Protein AF-A0A1F5Q2V5-F1 (afdb_monomer_lite)

InterPro domains:
  IPR015795 Pyruvate kinase, C-terminal [PF02887] (149-228)
  IPR015813 Pyruvate/Phosphoenolpyruvate kinase-like domain superfamily [SSF51621] (16-172)
  IPR036918 Pyruvate kinase, C-terminal domain superfamily [SSF52935] (142-228)
  IPR040442 Pyruvate kinase-like domain superfamily [G3DSA:3.20.20.60] (2-201)

Organism: NCBI:txid1817841

Secondary structure (DSSP, 8-state):
----EEE--TT--HHHHHHHHHTT-SEEEE---GGGHHHHHHHHHHHHHHHHHTT---EEEEE-TT---HHHHHHHHHTT-SEEEESSHHHHHHHHHH-TT--EEEESSS--TT---SEEE-TT---GGG-TT-S------PPPPTTHHHHHHHHHHHHHTT-SEEEES-HHHHHHHHHT--SSEEEE--SSHHHHHHHTTSTTEEE----S-HHHHHHHTTSS-TT-EEEE-SSTTS-EEEE-

Radius of gyration: 18.47 Å; chains: 1; bounding box: 45×33×54 Å

Structure (mmCIF, N/CA/C/O backbone):
data_AF-A0A1F5Q2V5-F1
#
_entry.id   AF-A0A1F5Q2V5-F1
#
loop_
_atom_site.group_PDB
_atom_site.id
_atom_site.type_symbol
_atom_site.label_atom_id
_atom_site.label_alt_id
_atom_site.label_comp_id
_atom_site.label_asym_id
_atom_site.label_entity_id
_atom_site.label_seq_id
_atom_site.pdbx_PDB_ins_code
_atom_site.Cartn_x
_atom_site.Cartn_y
_atom_site.Cartn_z
_atom_site.occupancy
_atom_site.B_iso_or_equiv
_atom_site.auth_seq_id
_atom_site.auth_comp_id
_atom_site.auth_asym_id
_atom_site.auth_atom_id
_atom_site.pdbx_PDB_model_num
ATOM 1 N N . MET A 1 1 ? -0.861 -12.953 7.982 1.00 80.25 1 MET A N 1
ATOM 2 C CA . MET A 1 1 ? -1.911 -12.532 7.007 1.00 80.25 1 MET A CA 1
ATOM 3 C C . MET A 1 1 ? -1.254 -12.206 5.674 1.00 80.25 1 MET A C 1
ATOM 5 O O . MET A 1 1 ? -0.632 -11.153 5.552 1.00 80.25 1 MET A O 1
ATOM 9 N N . GLN A 1 2 ? -1.382 -13.097 4.692 1.00 83.38 2 GLN A N 1
ATOM 10 C CA . GLN A 1 2 ? -0.703 -12.972 3.399 1.00 83.38 2 GLN A CA 1
ATOM 11 C C . GLN A 1 2 ? -1.398 -11.970 2.463 1.00 83.38 2 GLN A C 1
ATOM 13 O O . GLN A 1 2 ? -2.600 -11.724 2.572 1.00 83.38 2 GLN A O 1
ATOM 18 N N . LYS A 1 3 ? -0.617 -11.367 1.561 1.00 90.56 3 LYS A N 1
ATOM 19 C CA . LYS A 1 3 ? -1.074 -10.443 0.515 1.00 90.56 3 LYS A CA 1
ATOM 20 C C . LYS A 1 3 ? -0.666 -10.996 -0.842 1.00 90.56 3 LYS A C 1
ATOM 22 O O . LYS A 1 3 ? 0.461 -11.453 -1.000 1.00 90.56 3 LYS A O 1
ATOM 27 N N . TYR A 1 4 ? -1.563 -10.910 -1.817 1.00 92.56 4 TYR A N 1
ATOM 28 C CA . TYR A 1 4 ? -1.329 -11.443 -3.156 1.00 92.56 4 TYR A CA 1
ATOM 29 C C . TYR A 1 4 ? -1.098 -10.319 -4.159 1.00 92.56 4 TYR A C 1
ATOM 31 O O . TYR A 1 4 ? -1.842 -9.340 -4.194 1.00 92.56 4 TYR A O 1
ATOM 39 N N . ILE A 1 5 ? -0.078 -10.469 -4.995 1.00 94.94 5 ILE A N 1
ATOM 40 C CA . ILE A 1 5 ? 0.179 -9.587 -6.131 1.00 94.94 5 ILE A CA 1
ATOM 41 C C . ILE A 1 5 ? -0.065 -10.409 -7.392 1.00 94.94 5 ILE A C 1
ATOM 43 O O . ILE A 1 5 ? 0.493 -11.495 -7.530 1.00 94.94 5 ILE A O 1
ATOM 47 N N . ALA A 1 6 ? -0.896 -9.904 -8.299 1.00 95.31 6 ALA A N 1
ATOM 48 C CA . ALA A 1 6 ? -1.137 -10.543 -9.586 1.00 95.31 6 ALA A CA 1
ATOM 49 C C . ALA A 1 6 ? -0.403 -9.802 -10.700 1.00 95.31 6 ALA A C 1
ATOM 51 O O . ALA A 1 6 ? -0.370 -8.574 -10.720 1.00 95.31 6 ALA A O 1
ATOM 52 N N . VAL A 1 7 ? 0.155 -10.551 -11.646 1.00 95.94 7 VAL A N 1
ATOM 53 C CA . VAL A 1 7 ? 0.731 -9.989 -12.871 1.00 95.94 7 VAL A CA 1
ATOM 54 C C . VAL A 1 7 ? -0.404 -9.680 -13.839 1.00 95.94 7 VAL A C 1
ATOM 56 O O . VAL A 1 7 ? -1.185 -10.572 -14.165 1.00 95.94 7 VAL A O 1
ATOM 59 N N . ILE A 1 8 ? -0.492 -8.432 -14.297 1.00 95.50 8 ILE A N 1
ATOM 60 C CA . ILE A 1 8 ? -1.469 -8.012 -15.302 1.00 95.50 8 ILE A CA 1
ATOM 61 C C . ILE A 1 8 ? -0.790 -8.010 -16.667 1.00 95.50 8 ILE A C 1
ATOM 63 O O . ILE A 1 8 ? 0.143 -7.246 -16.917 1.00 95.50 8 ILE A O 1
ATOM 67 N N . ASN A 1 9 ? -1.249 -8.897 -17.548 1.00 90.56 9 ASN A N 1
ATOM 68 C CA . ASN A 1 9 ? -0.689 -9.053 -18.883 1.00 90.56 9 ASN A CA 1
ATOM 69 C C . ASN A 1 9 ? -1.442 -8.161 -19.892 1.00 90.56 9 ASN A C 1
ATOM 71 O O . ASN A 1 9 ? -2.667 -8.094 -19.823 1.00 90.56 9 ASN A O 1
ATOM 75 N N . PRO A 1 10 ? -0.747 -7.552 -20.870 1.00 88.88 10 PRO A N 1
ATOM 76 C CA . PRO A 1 10 ? -1.318 -7.003 -22.103 1.00 88.88 10 PRO A CA 1
ATOM 77 C C . PRO A 1 10 ? -2.531 -7.713 -22.713 1.00 88.88 10 PRO A C 1
ATOM 79 O O . PRO A 1 10 ? -3.413 -7.064 -23.263 1.00 88.88 10 PRO A O 1
ATOM 82 N N . ARG A 1 11 ? -2.549 -9.047 -22.654 1.00 90.06 11 ARG A N 1
ATOM 83 C CA . ARG A 1 11 ? -3.596 -9.879 -23.256 1.00 90.06 11 ARG A CA 1
ATOM 84 C C . ARG A 1 11 ? -4.864 -9.978 -22.411 1.00 90.06 11 ARG A C 1
ATOM 86 O O . ARG A 1 11 ? -5.833 -10.540 -22.903 1.00 90.06 11 ARG A O 1
ATOM 93 N N . MET A 1 12 ? -4.840 -9.482 -21.173 1.00 93.06 12 MET A N 1
ATOM 94 C CA . MET A 1 12 ? -5.983 -9.594 -20.280 1.00 93.06 12 MET A CA 1
ATOM 95 C C . MET A 1 12 ? -7.091 -8.623 -20.666 1.00 93.06 12 MET A C 1
ATOM 97 O O . MET A 1 12 ? -6.845 -7.426 -20.836 1.00 93.06 12 MET A O 1
ATOM 101 N N . ASP A 1 13 ? -8.315 -9.130 -20.743 1.00 92.69 13 ASP A N 1
ATOM 102 C CA . ASP A 1 13 ? -9.496 -8.292 -20.916 1.00 92.69 13 ASP A CA 1
ATOM 103 C C . ASP A 1 13 ? -10.019 -7.724 -19.578 1.00 92.69 13 ASP A C 1
ATOM 105 O O . ASP A 1 13 ? -9.505 -7.989 -18.485 1.00 92.69 13 ASP A O 1
ATOM 109 N N . GLN A 1 14 ? -11.052 -6.883 -19.660 1.00 91.69 14 GLN A N 1
ATOM 110 C CA . GLN A 1 14 ? -11.638 -6.241 -18.484 1.00 91.69 14 GLN A CA 1
ATOM 111 C C . GLN A 1 14 ? -12.272 -7.250 -17.510 1.00 91.69 14 GLN A C 1
ATOM 113 O O . GLN A 1 14 ? -12.227 -7.026 -16.296 1.00 91.69 14 GLN A O 1
ATOM 118 N N . ASP A 1 15 ? -12.842 -8.344 -18.015 1.00 94.44 15 ASP A N 1
ATOM 119 C CA . ASP A 1 15 ? -13.513 -9.354 -17.199 1.00 94.44 15 ASP A CA 1
ATOM 120 C C . ASP A 1 15 ? -12.490 -10.226 -16.469 1.00 94.44 15 ASP A C 1
ATOM 122 O O . ASP A 1 15 ? -12.663 -10.542 -15.291 1.00 94.44 15 ASP A O 1
ATOM 126 N N . GLU A 1 16 ? -11.376 -10.556 -17.116 1.00 95.62 16 GLU A N 1
ATOM 127 C CA . GLU A 1 16 ? -10.226 -11.217 -16.507 1.00 95.62 16 GLU A CA 1
ATOM 128 C C . GLU A 1 16 ? -9.628 -10.389 -15.374 1.00 95.62 16 GLU A C 1
ATOM 130 O O . GLU A 1 16 ? -9.422 -10.911 -14.274 1.00 95.62 16 GLU A O 1
ATOM 135 N N . ILE A 1 17 ? -9.406 -9.091 -15.601 1.00 94.06 17 ILE A N 1
ATOM 136 C CA . ILE A 1 17 ? -8.914 -8.181 -14.560 1.00 94.06 17 ILE A CA 1
ATOM 137 C C . ILE A 1 17 ? -9.918 -8.115 -13.407 1.00 94.06 17 ILE A C 1
ATOM 139 O O . ILE A 1 17 ? -9.529 -8.238 -12.245 1.00 94.06 17 ILE A O 1
ATOM 143 N N . ALA A 1 18 ? -11.214 -7.977 -13.701 1.00 93.25 18 ALA A N 1
ATOM 144 C CA . ALA A 1 18 ? -12.250 -7.964 -12.676 1.00 93.25 18 ALA A CA 1
ATOM 145 C C . ALA A 1 18 ? -12.248 -9.261 -11.850 1.00 93.25 18 ALA A C 1
ATOM 147 O O . ALA A 1 18 ? -12.256 -9.188 -10.619 1.00 93.25 18 ALA A O 1
ATOM 148 N N . ARG A 1 19 ? -12.147 -10.433 -12.496 1.00 94.38 19 ARG A N 1
ATOM 149 C CA . ARG A 1 19 ? -12.030 -11.737 -11.820 1.00 94.38 19 ARG A CA 1
ATOM 150 C C . ARG A 1 19 ? -10.817 -11.787 -10.897 1.00 94.38 19 ARG A C 1
ATOM 152 O O . ARG A 1 19 ? -10.943 -12.221 -9.753 1.00 94.38 19 ARG A O 1
ATOM 159 N N . VAL A 1 20 ? -9.654 -11.317 -11.344 1.00 93.44 20 VAL A N 1
ATOM 160 C CA . VAL A 1 20 ? -8.449 -11.266 -10.501 1.00 93.44 20 VAL A CA 1
ATOM 161 C C . VAL A 1 20 ? -8.659 -10.354 -9.291 1.00 93.44 20 VAL A C 1
ATOM 163 O O . VAL A 1 20 ? -8.340 -10.745 -8.170 1.00 93.44 20 VAL A O 1
ATOM 166 N N . ILE A 1 21 ? -9.266 -9.182 -9.480 1.00 92.62 21 ILE A N 1
ATOM 167 C CA . ILE A 1 21 ? -9.557 -8.250 -8.384 1.00 92.62 21 ILE A CA 1
ATOM 168 C C . ILE A 1 21 ? -10.515 -8.871 -7.352 1.00 92.62 21 ILE A C 1
ATOM 170 O O . ILE A 1 21 ? -10.300 -8.718 -6.147 1.00 92.62 21 ILE A O 1
ATOM 174 N N . THR A 1 22 ? -11.523 -9.633 -7.796 1.00 90.94 22 THR A N 1
ATOM 175 C CA . THR A 1 22 ? -12.447 -10.324 -6.877 1.00 90.94 22 THR A CA 1
ATOM 176 C C . THR A 1 22 ? -11.776 -11.412 -6.033 1.00 90.94 22 THR A C 1
ATOM 178 O O . THR A 1 22 ? -12.281 -11.733 -4.962 1.00 90.94 22 THR A O 1
ATOM 181 N N . LYS A 1 23 ? -10.608 -11.930 -6.448 1.00 92.25 23 LYS A N 1
ATOM 182 C CA . LYS A 1 23 ? -9.807 -12.924 -5.702 1.00 92.25 23 LYS A CA 1
ATOM 183 C C . LYS A 1 23 ? -8.931 -12.323 -4.597 1.00 92.25 23 LYS A C 1
ATOM 185 O O . LYS A 1 23 ? -7.940 -12.916 -4.190 1.00 92.25 23 LYS A O 1
ATOM 190 N N . ASP A 1 24 ? -9.285 -11.146 -4.108 1.00 90.38 24 ASP A N 1
ATOM 191 C CA . ASP A 1 24 ? -8.623 -10.509 -2.975 1.00 90.38 24 ASP A CA 1
ATOM 192 C C . ASP A 1 24 ? -7.153 -10.091 -3.208 1.00 90.38 24 ASP A C 1
ATOM 194 O O . ASP A 1 24 ? -6.363 -10.016 -2.267 1.00 90.38 24 ASP A O 1
ATOM 198 N N . ILE A 1 25 ? -6.769 -9.724 -4.438 1.00 95.62 25 ILE A N 1
ATOM 199 C CA . ILE A 1 25 ? -5.411 -9.206 -4.673 1.00 95.62 25 ILE A CA 1
ATOM 200 C C . ILE A 1 25 ? -5.172 -7.869 -3.955 1.00 95.62 25 ILE A C 1
ATOM 202 O O . ILE A 1 25 ? -6.073 -7.042 -3.774 1.00 95.62 25 ILE A O 1
ATOM 206 N N . ALA A 1 26 ? -3.932 -7.673 -3.528 1.00 96.94 26 ALA A N 1
ATOM 207 C CA . ALA A 1 26 ? -3.417 -6.451 -2.929 1.00 96.94 26 ALA A CA 1
ATOM 208 C C . ALA A 1 26 ? -2.765 -5.537 -3.970 1.00 96.94 26 ALA A C 1
ATOM 210 O O . ALA A 1 26 ? -2.864 -4.321 -3.865 1.00 96.94 26 ALA A O 1
ATOM 211 N N . GLY A 1 27 ? -2.122 -6.110 -4.988 1.00 97.69 27 GLY A N 1
ATOM 212 C CA . GLY A 1 27 ? -1.419 -5.344 -6.011 1.00 97.69 27 GLY A CA 1
ATOM 213 C C . GLY A 1 27 ? -1.535 -5.949 -7.404 1.00 97.69 27 GLY A C 1
ATOM 214 O O . GLY A 1 27 ? -1.700 -7.158 -7.561 1.00 97.69 27 GLY A O 1
ATOM 215 N N . ALA A 1 28 ? -1.419 -5.083 -8.402 1.00 97.94 28 ALA A N 1
ATOM 216 C CA . ALA A 1 28 ? -1.330 -5.397 -9.816 1.00 97.94 28 ALA A CA 1
ATOM 217 C C . ALA A 1 28 ? 0.084 -5.051 -10.307 1.00 97.94 28 ALA A C 1
ATOM 219 O O . ALA A 1 28 ? 0.485 -3.887 -10.265 1.00 97.94 28 ALA A O 1
ATOM 220 N N . LEU A 1 29 ? 0.839 -6.061 -10.736 1.00 97.31 29 LEU A N 1
ATOM 221 C CA . LEU A 1 29 ? 2.197 -5.929 -11.256 1.00 97.31 29 LEU A CA 1
ATOM 222 C C . LEU A 1 29 ? 2.175 -5.787 -12.779 1.00 97.31 29 LEU A C 1
ATOM 224 O O . LEU A 1 29 ? 1.602 -6.626 -13.472 1.00 97.31 29 LEU A O 1
ATOM 228 N N . PHE A 1 30 ? 2.849 -4.761 -13.286 1.00 96.00 30 PHE A N 1
ATOM 229 C CA . PHE A 1 30 ? 2.969 -4.448 -14.704 1.00 96.00 30 PHE A CA 1
ATOM 230 C C . PHE A 1 30 ? 4.427 -4.516 -15.151 1.00 96.00 30 PHE A C 1
ATOM 232 O O . PHE A 1 30 ? 5.316 -3.990 -14.481 1.00 96.00 30 PHE A O 1
ATOM 239 N N . SER A 1 31 ? 4.655 -5.085 -16.332 1.00 92.25 31 SER A N 1
ATOM 240 C CA . SER A 1 31 ? 5.904 -4.939 -17.083 1.00 92.25 31 SER A CA 1
ATOM 241 C C . SER A 1 31 ? 5.648 -3.993 -18.254 1.00 92.25 31 SER A C 1
ATOM 243 O O . SER A 1 31 ? 5.003 -4.360 -19.238 1.00 92.25 31 SER A O 1
ATOM 245 N N . ILE A 1 32 ? 6.095 -2.748 -18.112 1.00 89.50 32 ILE A N 1
ATOM 246 C CA . ILE A 1 32 ? 5.842 -1.671 -19.072 1.00 89.50 32 ILE A CA 1
ATOM 247 C C . ILE A 1 32 ? 7.063 -1.469 -19.957 1.00 89.50 32 ILE A C 1
ATOM 249 O O . ILE A 1 32 ? 8.142 -1.239 -19.439 1.00 89.50 32 ILE A O 1
ATOM 253 N N . SER A 1 33 ? 6.892 -1.489 -21.268 1.00 88.06 33 SER A N 1
ATOM 254 C CA . SER A 1 33 ? 7.947 -1.117 -22.204 1.00 88.06 33 SER A CA 1
ATOM 255 C C . SER A 1 33 ? 7.424 -0.085 -23.196 1.00 88.06 33 SER A C 1
ATOM 257 O O . SER A 1 33 ? 6.222 -0.012 -23.452 1.00 88.06 33 SER A O 1
ATOM 259 N N . HIS A 1 34 ? 8.317 0.670 -23.824 1.00 84.38 34 HIS A N 1
ATOM 260 C CA . HIS A 1 34 ? 8.000 1.619 -24.901 1.00 84.38 34 HIS A CA 1
ATOM 261 C C . HIS A 1 34 ? 7.013 1.093 -25.947 1.00 84.38 34 HIS A C 1
ATOM 263 O O . HIS A 1 34 ? 6.155 1.827 -26.432 1.00 84.38 34 HIS A O 1
ATOM 269 N N . GLN A 1 35 ? 7.101 -0.196 -26.275 1.00 85.44 35 GLN A N 1
ATOM 270 C CA . GLN A 1 35 ? 6.240 -0.841 -27.265 1.00 85.44 35 GLN A CA 1
ATOM 271 C C . GLN A 1 35 ? 4.775 -0.967 -26.804 1.00 85.44 35 GLN A C 1
ATOM 273 O O . GLN A 1 35 ? 3.905 -1.260 -27.621 1.00 85.44 35 GLN A O 1
ATOM 278 N N . ASN A 1 36 ? 4.481 -0.770 -25.512 1.00 90.94 36 ASN A N 1
ATOM 279 C CA . ASN A 1 36 ? 3.175 -1.046 -24.919 1.00 90.94 36 ASN A CA 1
ATOM 280 C C . ASN A 1 36 ? 2.561 0.098 -24.090 1.00 90.94 36 ASN A C 1
ATOM 282 O O . ASN A 1 36 ? 1.525 -0.128 -23.462 1.00 90.94 36 ASN A O 1
ATOM 286 N N . TYR A 1 37 ? 3.111 1.318 -24.121 1.00 94.00 37 TYR A N 1
ATOM 287 C CA . TYR A 1 37 ? 2.618 2.446 -23.312 1.00 94.00 37 TYR A CA 1
ATOM 288 C C . TYR A 1 37 ? 1.102 2.689 -23.392 1.00 94.00 37 TYR A C 1
ATOM 290 O O . TYR A 1 37 ? 0.463 2.728 -22.336 1.00 94.00 37 TYR A O 1
ATOM 298 N N . PRO A 1 38 ? 0.465 2.793 -24.580 1.00 94.19 38 PRO A N 1
ATOM 299 C CA . PRO A 1 38 ? -0.972 3.070 -24.640 1.00 94.19 38 PRO A CA 1
ATOM 300 C C . PRO A 1 38 ? -1.808 1.973 -23.968 1.00 94.19 38 PRO A C 1
ATOM 302 O O . PRO A 1 38 ? -2.792 2.243 -23.279 1.00 94.19 38 PRO A O 1
ATOM 305 N N . MET A 1 39 ? -1.385 0.721 -24.132 1.00 94.25 39 MET A N 1
ATOM 306 C CA . MET A 1 39 ? -2.049 -0.437 -23.545 1.00 94.25 39 MET A CA 1
ATOM 307 C C . MET A 1 39 ? -1.827 -0.509 -22.031 1.00 94.25 39 MET A C 1
ATOM 309 O O . MET A 1 39 ? -2.783 -0.729 -21.292 1.00 94.25 39 MET A O 1
ATOM 313 N N . ALA A 1 40 ? -0.603 -0.263 -21.555 1.00 94.38 40 ALA A N 1
ATOM 314 C CA . ALA A 1 40 ? -0.293 -0.214 -20.129 1.00 94.38 40 ALA A CA 1
ATOM 315 C C . ALA A 1 40 ? -1.114 0.871 -19.411 1.00 94.38 40 ALA A C 1
ATOM 317 O O . ALA A 1 40 ? -1.742 0.582 -18.393 1.00 94.38 40 ALA A O 1
ATOM 318 N N . ALA A 1 41 ? -1.200 2.082 -19.980 1.00 95.44 41 ALA A N 1
ATOM 319 C CA . ALA A 1 41 ? -2.041 3.157 -19.446 1.00 95.44 41 ALA A CA 1
ATOM 320 C C . ALA A 1 41 ? -3.516 2.741 -19.351 1.00 95.44 41 ALA A C 1
ATOM 322 O O . ALA A 1 41 ? -4.157 2.951 -18.318 1.00 95.44 41 ALA A O 1
ATOM 323 N N . LYS A 1 42 ? -4.051 2.107 -20.405 1.00 95.62 42 LYS A N 1
ATOM 324 C CA . LYS A 1 42 ? -5.434 1.611 -20.427 1.00 95.62 42 LYS A CA 1
ATOM 325 C C . LYS A 1 42 ? -5.683 0.584 -19.318 1.00 95.62 42 LYS A C 1
ATOM 327 O O . LYS A 1 42 ? -6.657 0.723 -18.579 1.00 95.62 42 LYS A O 1
ATOM 332 N N . LEU A 1 43 ? -4.802 -0.405 -19.165 1.00 96.12 43 LEU A N 1
ATOM 333 C CA . LEU A 1 43 ? -4.928 -1.447 -18.139 1.00 96.12 43 LEU A CA 1
ATOM 334 C C . LEU A 1 43 ? -4.825 -0.866 -16.721 1.00 96.12 43 LEU A C 1
ATOM 336 O O . LEU A 1 43 ? -5.620 -1.211 -15.849 1.00 96.12 43 LEU A O 1
ATOM 340 N N . MET A 1 44 ? -3.899 0.066 -16.485 1.00 96.75 44 MET A N 1
ATOM 341 C CA . MET A 1 44 ? -3.778 0.760 -15.199 1.00 96.75 44 MET A CA 1
ATOM 342 C C . MET A 1 44 ? -5.038 1.555 -14.852 1.00 96.75 44 MET A C 1
ATOM 344 O O . MET A 1 44 ? -5.522 1.491 -13.719 1.00 96.75 44 MET A O 1
ATOM 348 N N . ALA A 1 45 ? -5.601 2.275 -15.826 1.00 96.50 45 ALA A N 1
ATOM 349 C CA . ALA A 1 45 ? -6.854 3.000 -15.649 1.00 96.50 45 ALA A CA 1
ATOM 350 C C . ALA A 1 45 ? -8.018 2.046 -15.334 1.00 96.50 45 ALA A C 1
ATOM 352 O O . ALA A 1 45 ? -8.809 2.324 -14.430 1.00 96.50 45 ALA A O 1
ATOM 353 N N . GLN A 1 46 ? -8.088 0.894 -16.010 1.00 96.19 46 GLN A N 1
ATOM 354 C CA . GLN A 1 46 ? -9.083 -0.145 -15.731 1.00 96.19 46 GLN A CA 1
ATOM 355 C C . GLN A 1 46 ? -8.943 -0.713 -14.314 1.00 96.19 46 GLN A C 1
ATOM 357 O O . GLN A 1 46 ? -9.943 -0.801 -13.600 1.00 96.19 46 GLN A O 1
ATOM 362 N N . VAL A 1 47 ? -7.723 -1.033 -13.863 1.00 97.31 47 VAL A N 1
ATOM 363 C CA . VAL A 1 47 ? -7.484 -1.506 -12.489 1.00 97.31 47 VAL A CA 1
ATOM 364 C C . VAL A 1 47 ? -7.903 -0.446 -11.469 1.00 97.31 47 VAL A C 1
ATOM 366 O O . VAL A 1 47 ? -8.612 -0.784 -10.523 1.00 97.31 47 VAL A O 1
ATOM 369 N N . LYS A 1 48 ? -7.558 0.835 -11.670 1.00 96.94 48 LYS A N 1
ATOM 370 C CA . LYS A 1 48 ? -8.001 1.935 -10.788 1.00 96.94 48 LYS A CA 1
ATOM 371 C C . LYS A 1 48 ? -9.527 2.054 -10.749 1.00 96.94 48 LYS A C 1
ATOM 373 O O . LYS A 1 48 ? -10.109 2.161 -9.670 1.00 96.94 48 LYS A O 1
ATOM 378 N N . ALA A 1 49 ? -10.189 1.995 -11.903 1.00 96.38 49 ALA A N 1
ATOM 379 C CA . ALA A 1 49 ? -11.645 2.083 -11.988 1.00 96.38 49 ALA A CA 1
ATOM 380 C C . ALA A 1 49 ? -12.338 0.909 -11.276 1.00 96.38 49 ALA A C 1
ATOM 382 O O . ALA A 1 49 ? -13.268 1.118 -10.497 1.00 96.38 49 ALA A O 1
ATOM 383 N N . LEU A 1 50 ? -11.861 -0.321 -11.488 1.00 96.25 50 LEU A N 1
ATOM 384 C CA . LEU A 1 50 ? -12.390 -1.515 -10.825 1.00 96.25 50 LEU A CA 1
ATOM 385 C C . LEU A 1 50 ? -12.095 -1.514 -9.320 1.00 96.25 50 LEU A C 1
ATOM 387 O O . LEU A 1 50 ? -12.980 -1.835 -8.529 1.00 96.25 50 LEU A O 1
ATOM 391 N N . SER A 1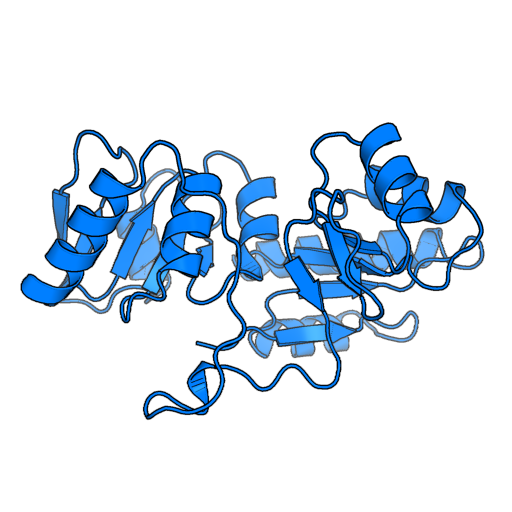 51 ? -10.897 -1.084 -8.919 1.00 96.12 51 SER A N 1
ATOM 392 C CA . SER A 1 51 ? -10.503 -0.875 -7.523 1.00 96.12 51 SER A CA 1
ATOM 393 C C . SER A 1 51 ? -11.482 0.072 -6.816 1.00 96.12 51 SER A C 1
ATOM 395 O O . SER A 1 51 ? -12.040 -0.289 -5.778 1.00 96.12 51 SER A O 1
ATOM 397 N N . LYS A 1 52 ? -11.797 1.225 -7.424 1.00 95.62 52 LYS A N 1
ATOM 398 C CA . LYS A 1 52 ? -12.815 2.170 -6.929 1.00 95.62 52 LYS A CA 1
ATOM 399 C C . LYS A 1 52 ? -14.215 1.574 -6.891 1.00 95.62 52 LYS A C 1
ATOM 401 O O . LYS A 1 52 ? -14.883 1.669 -5.865 1.00 95.62 52 LYS A O 1
ATOM 406 N N . LYS A 1 53 ? -14.651 0.930 -7.979 1.00 94.62 53 LYS A N 1
ATOM 407 C CA . LYS A 1 53 ? -15.980 0.304 -8.086 1.00 94.62 53 LYS A CA 1
ATOM 408 C C . LYS A 1 53 ? -16.209 -0.735 -6.987 1.00 94.62 53 LYS A C 1
ATOM 410 O O . LYS A 1 53 ? -17.304 -0.824 -6.447 1.00 94.62 53 LYS A O 1
ATOM 415 N N . GLN A 1 54 ? -15.172 -1.490 -6.631 1.00 92.06 54 GLN A N 1
ATOM 416 C CA . GLN A 1 54 ? -15.215 -2.476 -5.549 1.00 92.06 54 GLN A CA 1
ATOM 417 C C . GLN A 1 54 ? -14.862 -1.887 -4.171 1.00 92.06 54 GL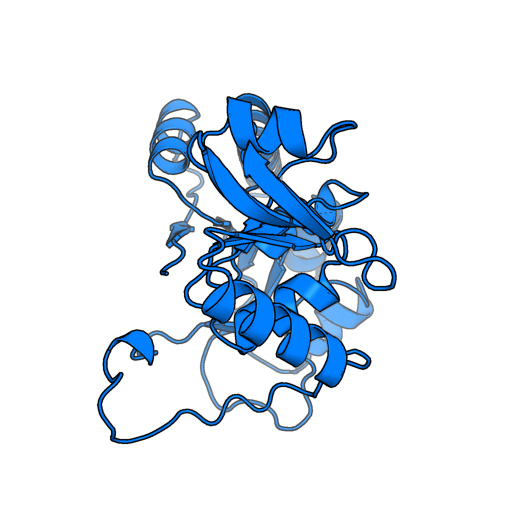N A C 1
ATOM 419 O O . GLN A 1 54 ? -14.753 -2.620 -3.187 1.00 92.06 54 GLN A O 1
ATOM 424 N N . ASN A 1 55 ? -14.665 -0.565 -4.085 1.00 92.56 55 ASN A N 1
ATOM 425 C CA . ASN A 1 55 ? -14.236 0.165 -2.892 1.00 92.56 55 ASN A CA 1
ATOM 426 C C . ASN A 1 55 ? -12.976 -0.443 -2.245 1.00 92.56 55 ASN A C 1
ATOM 428 O O . ASN A 1 55 ? -12.810 -0.425 -1.031 1.00 92.56 55 ASN A O 1
ATOM 432 N N . ARG A 1 56 ? -12.089 -1.048 -3.032 1.00 92.88 56 ARG A N 1
ATOM 433 C CA . ARG A 1 56 ? -10.955 -1.845 -2.565 1.00 92.88 56 ARG A CA 1
ATOM 434 C C . ARG A 1 56 ? -9.665 -1.280 -3.151 1.00 92.88 56 ARG A C 1
ATOM 436 O O . ARG A 1 56 ? -9.414 -1.526 -4.328 1.00 92.88 56 ARG A O 1
ATOM 443 N N . PRO A 1 57 ? -8.841 -0.572 -2.364 1.00 97.31 57 PRO A N 1
ATOM 444 C CA . PRO A 1 57 ? -7.559 -0.070 -2.845 1.00 97.31 57 PRO A CA 1
ATOM 445 C C . PRO A 1 57 ? -6.641 -1.212 -3.296 1.00 97.31 57 PRO A C 1
ATOM 447 O O . PRO A 1 57 ? -6.456 -2.186 -2.565 1.00 97.31 57 PRO A O 1
ATOM 450 N N . ILE A 1 58 ? -6.080 -1.083 -4.498 1.00 97.94 58 ILE A N 1
ATOM 451 C CA . ILE A 1 58 ? -5.130 -2.031 -5.100 1.00 97.94 58 ILE A CA 1
ATOM 452 C C . ILE A 1 58 ? -3.903 -1.250 -5.549 1.00 97.94 58 ILE A C 1
ATOM 454 O O . ILE A 1 58 ? -4.050 -0.301 -6.314 1.00 97.94 58 ILE A O 1
ATOM 458 N N . SER A 1 59 ? -2.715 -1.635 -5.090 1.00 98.44 59 SER A N 1
ATOM 459 C CA . SER A 1 59 ? -1.459 -1.041 -5.559 1.00 98.44 59 SER A CA 1
ATOM 460 C C . SER A 1 59 ? -1.244 -1.307 -7.047 1.00 98.44 59 SER A C 1
ATOM 462 O O . SER A 1 59 ? -1.332 -2.449 -7.493 1.00 98.44 59 SER A O 1
ATOM 464 N N . LEU A 1 60 ? -0.859 -0.286 -7.801 1.00 98.31 60 LEU A N 1
ATOM 465 C CA . LEU A 1 60 ? -0.203 -0.439 -9.091 1.00 98.31 60 LEU A CA 1
ATOM 466 C C . LEU A 1 60 ? 1.306 -0.527 -8.879 1.00 98.31 60 LEU A C 1
ATOM 468 O O . LEU A 1 60 ? 1.922 0.368 -8.301 1.00 98.31 60 LEU A O 1
ATOM 472 N N . ILE A 1 61 ? 1.906 -1.602 -9.365 1.00 98.12 61 ILE A N 1
ATOM 473 C CA . ILE A 1 61 ? 3.321 -1.896 -9.184 1.00 98.12 61 ILE A CA 1
ATOM 474 C C . ILE A 1 61 ? 3.936 -2.029 -10.569 1.00 98.12 61 ILE A C 1
ATOM 476 O O . ILE A 1 61 ? 3.469 -2.836 -11.368 1.00 98.12 61 ILE A O 1
ATOM 480 N N . GLN A 1 62 ? 4.985 -1.273 -10.867 1.00 97.00 62 GLN A N 1
ATOM 481 C CA . GLN A 1 62 ? 5.741 -1.461 -12.102 1.00 97.00 62 GLN A CA 1
ATOM 482 C C . GLN A 1 62 ? 7.044 -2.191 -11.805 1.00 97.00 62 GLN A C 1
ATOM 484 O O . GLN A 1 62 ? 7.826 -1.772 -10.952 1.00 97.00 62 GLN A O 1
ATOM 489 N N . ASP A 1 63 ? 7.286 -3.269 -12.543 1.00 95.88 63 ASP A N 1
ATOM 490 C CA . ASP A 1 63 ? 8.557 -3.971 -12.525 1.00 95.88 63 ASP A CA 1
ATOM 491 C C . ASP A 1 63 ? 9.527 -3.374 -13.532 1.00 95.88 63 ASP A C 1
ATOM 493 O O . ASP A 1 63 ? 9.349 -3.586 -14.722 1.00 95.88 63 ASP A O 1
ATOM 497 N N . VAL A 1 64 ? 10.550 -2.660 -13.052 1.00 94.75 64 VAL A N 1
ATOM 498 C CA . VAL A 1 64 ? 11.628 -2.094 -13.879 1.00 94.75 64 VAL A CA 1
ATOM 499 C C . VAL A 1 64 ? 12.920 -2.906 -13.800 1.00 94.75 64 VAL A C 1
ATOM 501 O O . VAL A 1 64 ? 13.932 -2.509 -14.367 1.00 94.75 64 VAL A O 1
ATOM 504 N N . SER A 1 65 ? 12.920 -4.058 -13.121 1.00 89.19 65 SER A N 1
ATOM 505 C CA . SER A 1 65 ? 14.139 -4.846 -12.891 1.00 89.19 65 SER A CA 1
ATOM 506 C C . SER A 1 65 ? 14.851 -5.278 -14.174 1.00 89.19 65 SER A C 1
ATOM 508 O O . SER A 1 65 ? 16.078 -5.313 -14.195 1.00 89.19 65 SER A O 1
ATOM 510 N N . GLY A 1 66 ? 14.095 -5.572 -15.235 1.00 87.44 66 GLY A N 1
ATOM 511 C CA . GLY A 1 66 ? 14.622 -5.945 -16.551 1.00 87.44 66 GLY A CA 1
ATOM 512 C C . GLY A 1 66 ? 14.739 -4.786 -17.542 1.00 87.44 66 GLY A C 1
ATOM 513 O O . GLY A 1 66 ? 15.037 -5.032 -18.705 1.00 87.44 66 GLY A O 1
ATOM 514 N N . MET A 1 67 ? 14.459 -3.549 -17.122 1.00 84.44 67 MET A N 1
ATOM 515 C CA . MET A 1 67 ? 14.417 -2.391 -18.017 1.00 84.44 67 MET A CA 1
ATOM 516 C C . MET A 1 67 ? 15.746 -1.652 -18.020 1.00 84.44 67 MET A C 1
ATOM 518 O O . MET A 1 67 ? 16.348 -1.404 -16.971 1.00 84.44 67 MET A O 1
ATOM 522 N N . THR A 1 68 ? 16.171 -1.284 -19.224 1.00 80.94 68 THR A N 1
ATOM 523 C CA . THR A 1 68 ? 17.360 -0.467 -19.470 1.00 80.94 68 THR A CA 1
ATOM 524 C C . THR A 1 68 ? 17.010 0.985 -19.775 1.00 80.94 68 THR A C 1
ATOM 526 O O . THR A 1 68 ? 17.864 1.848 -19.594 1.00 80.94 68 THR A O 1
ATOM 529 N N . ASP A 1 69 ? 15.783 1.264 -20.227 1.00 90.50 69 ASP A N 1
ATOM 530 C CA . ASP A 1 69 ? 15.372 2.599 -20.656 1.00 90.50 69 ASP A CA 1
ATOM 531 C C . ASP A 1 69 ? 14.731 3.401 -19.500 1.00 90.50 69 ASP A C 1
ATOM 533 O O . ASP A 1 69 ? 13.695 2.996 -18.960 1.00 90.50 69 ASP A O 1
ATOM 537 N N . PRO A 1 70 ? 15.308 4.554 -19.108 1.00 91.88 70 PRO A N 1
ATOM 538 C CA . PRO A 1 70 ? 14.739 5.440 -18.091 1.00 91.88 70 PRO A CA 1
ATOM 539 C C . PRO A 1 70 ? 13.309 5.910 -18.381 1.00 91.88 70 PRO A C 1
ATOM 541 O O . PRO A 1 70 ? 12.549 6.179 -17.445 1.00 91.88 70 PRO A O 1
ATOM 544 N N . LEU A 1 71 ? 12.934 6.017 -19.656 1.00 94.38 71 LEU A N 1
ATOM 545 C CA . LEU A 1 71 ? 11.616 6.495 -20.063 1.00 94.38 71 LEU A CA 1
ATOM 546 C C . LEU A 1 71 ? 10.499 5.525 -19.645 1.00 94.38 71 LEU A C 1
ATOM 548 O O . LEU A 1 71 ? 9.404 5.987 -19.323 1.00 94.38 71 LEU A O 1
ATOM 552 N N . ASP A 1 72 ? 10.776 4.216 -19.545 1.00 93.94 72 ASP A N 1
ATOM 553 C CA . ASP A 1 72 ? 9.789 3.232 -19.069 1.00 93.94 72 ASP A CA 1
ATOM 554 C C . ASP A 1 72 ? 9.387 3.544 -17.620 1.00 93.94 72 ASP A C 1
ATOM 556 O O . ASP A 1 72 ? 8.206 3.536 -17.253 1.00 93.94 72 ASP A O 1
ATOM 560 N N . MET A 1 73 ? 10.377 3.868 -16.783 1.00 95.00 73 MET A N 1
ATOM 561 C CA . MET A 1 73 ? 10.172 4.259 -15.388 1.00 95.00 73 MET A CA 1
ATOM 562 C C . MET A 1 73 ? 9.432 5.597 -15.287 1.00 95.00 73 MET A C 1
ATOM 564 O O . MET A 1 73 ? 8.504 5.740 -14.489 1.00 95.00 73 MET A O 1
ATOM 568 N N . GLU A 1 74 ? 9.818 6.577 -16.107 1.00 96.31 74 GLU A N 1
ATOM 569 C CA . GLU A 1 74 ? 9.159 7.882 -16.149 1.00 96.31 74 GLU A CA 1
ATOM 570 C C . GLU A 1 74 ? 7.683 7.758 -16.551 1.00 96.31 74 GLU A C 1
ATOM 572 O O . GLU A 1 74 ? 6.816 8.378 -15.927 1.00 96.31 74 GLU A O 1
ATOM 577 N N . PHE A 1 75 ? 7.378 6.923 -17.546 1.00 96.38 75 PHE A N 1
ATOM 578 C CA . PHE A 1 75 ? 6.012 6.669 -17.986 1.00 96.38 75 PHE A CA 1
ATOM 579 C C . PHE A 1 75 ? 5.145 6.101 -16.858 1.00 96.38 75 PHE A C 1
ATOM 581 O O . PHE A 1 75 ? 4.035 6.592 -16.629 1.00 96.38 75 PHE A O 1
ATOM 588 N N . GLY A 1 76 ? 5.627 5.090 -16.128 1.00 95.56 76 GLY A N 1
ATOM 589 C CA . GLY A 1 76 ? 4.850 4.509 -15.033 1.00 95.56 76 GLY A CA 1
ATOM 590 C C . GLY A 1 76 ? 4.625 5.502 -13.895 1.00 95.56 76 GLY A C 1
ATOM 591 O O . GLY A 1 76 ? 3.501 5.633 -13.407 1.00 95.56 76 GLY A O 1
ATOM 592 N N . LEU A 1 77 ? 5.647 6.288 -13.534 1.00 95.75 77 LEU A N 1
ATOM 593 C CA . LEU A 1 77 ? 5.512 7.372 -12.555 1.00 95.75 77 LEU A CA 1
ATOM 594 C C . LEU A 1 77 ? 4.455 8.402 -12.979 1.00 95.75 77 LEU A C 1
ATOM 596 O O . LEU A 1 77 ? 3.589 8.745 -12.173 1.00 95.75 77 LEU A O 1
ATOM 600 N N . LYS A 1 78 ? 4.461 8.841 -14.245 1.00 96.19 78 LYS A N 1
ATOM 601 C CA . LYS A 1 78 ? 3.437 9.750 -14.799 1.00 96.19 78 LYS A CA 1
ATOM 602 C C . LYS A 1 78 ? 2.044 9.117 -14.855 1.00 96.19 78 LYS A C 1
ATOM 604 O O . LYS A 1 78 ? 1.050 9.811 -14.661 1.00 96.19 78 LYS A O 1
ATOM 609 N N . SER A 1 79 ? 1.967 7.804 -15.057 1.00 95.88 79 SER A N 1
ATOM 610 C CA . SER A 1 79 ? 0.715 7.030 -15.037 1.00 95.88 79 SER A CA 1
ATOM 611 C C . SER A 1 79 ? 0.185 6.778 -13.612 1.00 95.88 79 SER A C 1
ATOM 613 O O . SER A 1 79 ? -0.925 6.264 -13.412 1.00 95.88 79 SER A O 1
ATOM 615 N N . GLY A 1 80 ? 0.956 7.181 -12.598 1.00 95.56 80 GLY A N 1
ATOM 616 C CA . GLY A 1 80 ? 0.604 7.090 -11.190 1.00 95.56 80 GLY A CA 1
ATOM 617 C C . GLY A 1 80 ? 0.685 5.664 -10.663 1.00 95.56 80 GLY A C 1
ATOM 618 O O . GLY A 1 80 ? -0.294 5.195 -10.079 1.00 95.56 80 GLY A O 1
ATOM 619 N N . VAL A 1 81 ? 1.807 4.983 -10.920 1.00 97.25 81 VAL A N 1
ATOM 620 C CA . VAL A 1 81 ? 2.190 3.763 -10.193 1.00 97.25 81 VAL A CA 1
ATOM 621 C C . VAL A 1 81 ? 2.444 4.086 -8.724 1.00 97.25 81 VAL A C 1
ATOM 623 O O . VAL A 1 81 ? 2.981 5.141 -8.384 1.00 97.25 81 VAL A O 1
ATOM 626 N N . ASP A 1 82 ? 2.066 3.162 -7.849 1.00 97.81 82 ASP A N 1
ATOM 627 C CA . ASP A 1 82 ? 2.214 3.315 -6.405 1.00 97.81 82 ASP A CA 1
ATOM 628 C C . ASP A 1 82 ? 3.575 2.811 -5.920 1.00 97.81 82 ASP A C 1
ATOM 630 O O . ASP A 1 82 ? 4.081 3.312 -4.918 1.00 97.81 82 ASP A O 1
ATOM 634 N N . TRP A 1 83 ? 4.160 1.843 -6.639 1.00 97.88 83 TRP A N 1
ATOM 635 C CA . TRP A 1 83 ? 5.417 1.173 -6.306 1.00 97.88 83 TRP A CA 1
ATOM 636 C C . TRP A 1 83 ? 6.272 0.900 -7.545 1.00 97.88 83 TRP A C 1
ATOM 638 O O . TRP A 1 83 ? 5.754 0.548 -8.608 1.00 97.88 83 TRP A O 1
ATOM 648 N N . LEU A 1 84 ? 7.594 0.966 -7.371 1.00 96.88 84 LEU A N 1
ATOM 649 C CA . LEU A 1 84 ? 8.572 0.520 -8.366 1.00 96.88 84 LEU A CA 1
ATOM 650 C C . LEU A 1 84 ? 9.358 -0.681 -7.850 1.00 96.88 84 LEU A C 1
ATOM 652 O O . LEU A 1 84 ? 9.893 -0.641 -6.743 1.00 96.88 84 LEU A O 1
ATOM 656 N N . VAL A 1 85 ? 9.469 -1.728 -8.663 1.00 95.88 85 VAL A N 1
ATOM 657 C CA . VAL A 1 85 ? 10.315 -2.890 -8.380 1.00 95.88 85 VAL A CA 1
ATOM 658 C C . VAL A 1 85 ? 11.636 -2.744 -9.129 1.00 95.88 85 VAL A C 1
ATOM 660 O O . VAL A 1 85 ? 11.646 -2.702 -10.354 1.00 95.88 85 VAL A O 1
ATOM 663 N N . VAL A 1 86 ? 12.747 -2.691 -8.399 1.00 93.88 86 VAL A N 1
ATOM 664 C CA . VAL A 1 86 ? 14.106 -2.483 -8.932 1.00 93.88 86 VAL A CA 1
ATOM 665 C C . VAL A 1 86 ? 15.006 -3.669 -8.592 1.00 93.88 86 VAL A C 1
ATOM 667 O O . VAL A 1 86 ? 14.776 -4.336 -7.587 1.00 93.88 86 VAL A O 1
ATOM 670 N N . ALA A 1 87 ? 16.049 -3.919 -9.380 1.00 91.19 87 ALA A N 1
ATOM 671 C CA . ALA A 1 87 ? 17.015 -5.000 -9.137 1.00 91.19 87 ALA A CA 1
ATOM 672 C C . ALA A 1 87 ? 18.438 -4.515 -8.824 1.00 91.19 87 ALA A C 1
ATOM 674 O O . ALA A 1 87 ? 19.275 -5.306 -8.390 1.00 91.19 87 ALA A O 1
ATOM 675 N N . ASN A 1 88 ? 18.742 -3.232 -9.042 1.00 90.19 88 ASN A N 1
ATOM 676 C CA . ASN A 1 88 ? 20.073 -2.685 -8.790 1.00 90.19 88 ASN A CA 1
ATOM 677 C C . ASN A 1 88 ? 20.028 -1.261 -8.186 1.00 90.19 88 ASN A C 1
ATOM 679 O O . ASN A 1 88 ? 18.988 -0.590 -8.221 1.00 90.19 88 ASN A O 1
ATOM 683 N N . PRO A 1 89 ? 21.140 -0.776 -7.592 1.00 89.56 89 PRO A N 1
ATOM 684 C CA . PRO A 1 89 ? 21.162 0.524 -6.921 1.00 89.56 89 PRO A CA 1
ATOM 685 C C . PRO A 1 89 ? 20.991 1.712 -7.873 1.00 89.56 89 PRO A C 1
ATOM 687 O O . PRO A 1 89 ? 20.518 2.764 -7.449 1.00 89.56 89 PRO A O 1
ATOM 690 N N . GLU A 1 90 ? 21.375 1.573 -9.142 1.00 91.06 90 GLU A N 1
ATOM 691 C CA . GLU A 1 90 ? 21.254 2.636 -10.145 1.00 91.06 90 GLU A CA 1
ATOM 692 C C . GLU A 1 90 ? 19.789 2.899 -10.490 1.00 91.06 90 GLU A C 1
ATOM 694 O O . GLU A 1 90 ? 19.350 4.048 -10.439 1.00 91.06 90 GLU A O 1
ATOM 699 N N . GLN A 1 91 ? 19.004 1.839 -10.705 1.00 92.31 91 GLN A N 1
ATOM 700 C CA . GLN A 1 91 ? 17.550 1.915 -10.863 1.00 92.31 91 GLN A CA 1
ATOM 701 C C . GLN A 1 91 ? 16.890 2.557 -9.635 1.00 92.31 91 GLN A C 1
ATOM 703 O O . GLN A 1 91 ? 16.032 3.425 -9.780 1.00 92.31 91 GLN A O 1
ATOM 708 N N . ALA A 1 92 ? 17.321 2.198 -8.419 1.00 91.88 92 ALA A N 1
ATOM 709 C CA . ALA A 1 92 ? 16.798 2.809 -7.195 1.00 91.88 92 ALA A CA 1
ATOM 710 C C . ALA A 1 92 ? 17.113 4.316 -7.109 1.00 91.88 92 ALA A C 1
ATOM 712 O O . ALA A 1 92 ? 16.233 5.122 -6.798 1.00 91.88 92 ALA A O 1
ATOM 713 N N . LYS A 1 93 ? 18.355 4.717 -7.417 1.00 92.00 93 LYS A N 1
ATOM 714 C CA . LYS A 1 93 ? 18.767 6.132 -7.467 1.00 92.00 93 LYS A CA 1
ATOM 715 C C . LYS A 1 93 ? 17.981 6.905 -8.524 1.00 92.00 93 LYS A C 1
ATOM 717 O O . LYS A 1 93 ? 17.529 8.014 -8.249 1.00 92.00 93 LYS A O 1
ATOM 722 N N . MET A 1 94 ? 17.791 6.319 -9.703 1.00 93.69 94 MET A N 1
ATOM 723 C CA . MET A 1 94 ? 17.016 6.905 -10.795 1.00 93.69 94 MET A CA 1
ATOM 724 C C . MET A 1 94 ? 15.550 7.105 -10.400 1.00 93.69 94 MET A C 1
ATOM 726 O O . MET A 1 94 ? 15.037 8.215 -10.532 1.00 93.69 94 MET A O 1
ATOM 730 N N . ALA A 1 95 ? 14.916 6.089 -9.809 1.00 93.81 95 ALA A N 1
ATOM 731 C CA . ALA A 1 95 ? 13.555 6.177 -9.286 1.00 93.81 95 ALA A CA 1
ATOM 732 C C . 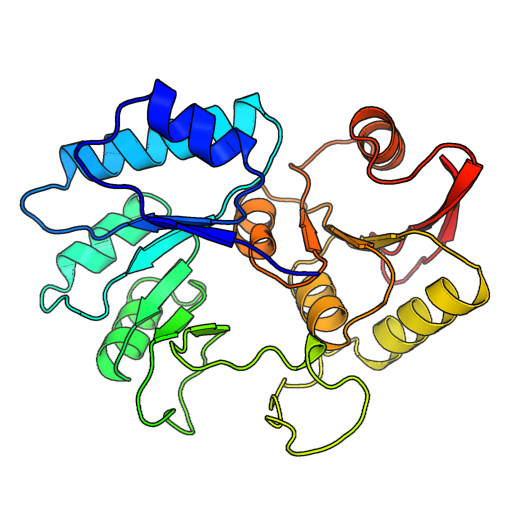ALA A 1 95 ? 13.405 7.327 -8.284 1.00 93.81 95 ALA A C 1
ATOM 734 O O . ALA A 1 95 ? 12.495 8.144 -8.410 1.00 93.81 95 ALA A O 1
ATOM 735 N N . LYS A 1 96 ? 14.342 7.452 -7.333 1.00 93.19 96 LYS A N 1
ATOM 736 C CA . LYS A 1 96 ? 14.344 8.548 -6.351 1.00 93.19 96 LYS A CA 1
ATOM 737 C C . LYS A 1 96 ? 14.656 9.917 -6.962 1.00 93.19 96 LYS A C 1
ATOM 739 O O . LYS A 1 96 ? 14.179 10.919 -6.435 1.00 93.19 96 LYS A O 1
ATOM 744 N N . LYS A 1 97 ? 15.427 9.981 -8.053 1.00 95.00 97 LYS A N 1
ATOM 745 C CA . LYS A 1 97 ? 15.673 11.222 -8.806 1.00 95.00 97 LYS A CA 1
ATOM 746 C C . LYS A 1 97 ? 14.402 11.703 -9.511 1.00 95.00 97 LYS A C 1
ATOM 748 O O . LYS A 1 97 ? 14.123 12.895 -9.477 1.00 95.00 97 LYS A O 1
ATOM 753 N N . LEU A 1 98 ? 13.643 10.788 -10.118 1.00 95.31 98 LEU A N 1
ATOM 754 C CA . LEU A 1 98 ? 12.384 11.100 -10.803 1.00 95.31 98 LEU A CA 1
ATOM 755 C C . LEU A 1 98 ? 11.252 11.409 -9.815 1.00 95.31 98 LEU A C 1
ATOM 757 O O . LEU A 1 98 ? 10.469 12.330 -10.029 1.00 95.31 98 LEU A O 1
ATOM 761 N N . ASN A 1 99 ? 11.171 10.659 -8.716 1.00 95.62 99 ASN A N 1
ATOM 762 C CA . ASN A 1 99 ? 10.211 10.893 -7.648 1.00 95.62 99 ASN A CA 1
ATOM 763 C C . ASN A 1 99 ? 10.814 10.497 -6.295 1.00 95.62 99 ASN A C 1
ATOM 765 O O . ASN A 1 99 ? 10.868 9.324 -5.932 1.00 95.62 99 ASN A O 1
ATOM 769 N N . LYS A 1 100 ? 11.208 11.490 -5.493 1.00 94.62 100 LYS A N 1
ATOM 770 C CA . LYS A 1 100 ? 11.828 11.273 -4.173 1.00 94.62 100 LYS A CA 1
ATOM 771 C C . LYS A 1 100 ? 10.974 10.409 -3.232 1.00 94.62 100 LYS A C 1
ATOM 773 O O . LYS A 1 100 ? 11.515 9.684 -2.394 1.00 94.62 100 LYS A O 1
ATOM 778 N N . ASN A 1 101 ? 9.653 10.466 -3.389 1.00 92.88 101 ASN A N 1
ATOM 779 C CA . ASN A 1 101 ? 8.689 9.837 -2.493 1.00 92.88 101 ASN A CA 1
ATOM 780 C C . ASN A 1 101 ? 8.160 8.492 -3.008 1.00 92.88 101 ASN A C 1
ATOM 782 O O . ASN A 1 101 ? 7.386 7.858 -2.293 1.00 92.88 101 ASN A O 1
ATOM 786 N N . ILE A 1 102 ? 8.555 8.032 -4.206 1.00 95.25 102 ILE A N 1
ATOM 787 C CA . ILE A 1 102 ? 8.096 6.728 -4.701 1.00 95.25 102 ILE A CA 1
ATOM 788 C C . ILE A 1 102 ? 8.671 5.611 -3.822 1.00 95.25 102 ILE A C 1
ATOM 790 O O . ILE A 1 102 ? 9.891 5.580 -3.603 1.00 95.25 102 ILE A O 1
ATOM 794 N N . PRO A 1 103 ? 7.844 4.709 -3.278 1.00 94.88 103 PRO A N 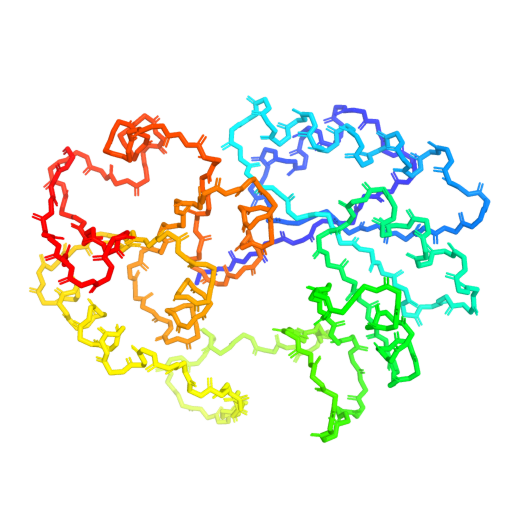1
ATOM 795 C CA . PRO A 1 103 ? 8.345 3.590 -2.517 1.00 94.88 103 PRO A CA 1
ATOM 796 C C . PRO A 1 103 ? 8.911 2.523 -3.457 1.00 94.88 103 PRO A C 1
ATOM 798 O O . PRO A 1 103 ? 8.419 2.295 -4.567 1.00 94.88 103 PRO A O 1
ATOM 801 N N . ILE A 1 104 ? 9.989 1.889 -3.005 1.00 94.44 104 ILE A N 1
ATOM 802 C CA . ILE A 1 104 ? 10.777 0.966 -3.825 1.00 94.44 104 ILE A CA 1
ATOM 803 C C . ILE A 1 104 ? 10.706 -0.446 -3.250 1.00 94.44 104 ILE A C 1
ATOM 805 O O . ILE A 1 104 ? 10.948 -0.662 -2.061 1.00 94.44 104 ILE A O 1
ATOM 809 N N . ILE A 1 105 ? 10.427 -1.412 -4.119 1.00 93.31 105 ILE A N 1
ATOM 810 C CA . ILE A 1 105 ? 10.520 -2.844 -3.853 1.00 93.31 105 ILE A CA 1
ATOM 811 C C . ILE A 1 105 ? 11.834 -3.352 -4.453 1.00 93.31 105 ILE A C 1
ATOM 813 O O . ILE A 1 105 ? 12.066 -3.243 -5.653 1.00 93.31 105 ILE A O 1
ATOM 817 N N . TRP A 1 106 ? 12.706 -3.928 -3.633 1.00 89.88 106 TRP A N 1
ATOM 818 C CA . TRP A 1 106 ? 13.950 -4.532 -4.101 1.00 89.88 106 TRP A CA 1
ATOM 819 C C . TRP A 1 106 ? 13.727 -5.980 -4.547 1.00 89.88 106 TRP A C 1
ATOM 821 O O . TRP A 1 106 ? 13.365 -6.820 -3.725 1.00 89.88 106 TRP A O 1
ATOM 831 N N . LYS A 1 107 ? 13.965 -6.300 -5.819 1.00 89.12 107 LYS A N 1
ATOM 832 C CA . LYS A 1 107 ? 13.829 -7.645 -6.392 1.00 89.12 107 LYS A CA 1
ATOM 833 C C . LYS A 1 107 ? 15.177 -8.350 -6.468 1.00 89.12 107 LYS A C 1
ATOM 835 O O . LYS A 1 107 ? 15.918 -8.163 -7.424 1.00 89.12 107 LYS A O 1
ATOM 840 N N . ALA A 1 108 ? 15.404 -9.220 -5.483 1.00 74.12 108 ALA A N 1
ATOM 841 C CA . ALA A 1 108 ? 16.492 -10.199 -5.393 1.00 74.12 108 ALA A CA 1
ATOM 842 C C . ALA A 1 108 ? 17.938 -9.672 -5.591 1.00 74.12 108 ALA A C 1
ATOM 844 O O . ALA A 1 108 ? 18.192 -8.510 -5.884 1.00 74.12 108 ALA A O 1
ATOM 845 N N . GLY A 1 109 ? 18.922 -10.536 -5.323 1.00 70.94 109 GLY A N 1
ATOM 846 C CA . GLY A 1 109 ? 20.351 -10.199 -5.341 1.00 70.94 109 GLY A CA 1
ATOM 847 C C . GLY A 1 109 ? 20.897 -9.706 -3.996 1.00 70.94 109 GLY A C 1
ATOM 848 O O . GLY A 1 109 ? 20.236 -9.771 -2.958 1.00 70.94 109 GLY A O 1
ATOM 849 N N . LYS A 1 110 ? 22.146 -9.233 -3.999 1.00 74.38 110 LYS A N 1
ATOM 850 C CA . LYS A 1 110 ? 22.808 -8.701 -2.802 1.00 74.38 110 LYS A CA 1
ATOM 851 C C . LYS A 1 110 ? 22.179 -7.359 -2.432 1.00 74.38 110 LYS A C 1
ATOM 853 O O . LYS A 1 110 ? 22.328 -6.389 -3.169 1.00 74.38 110 LYS A O 1
ATOM 858 N N . PHE A 1 111 ? 21.507 -7.309 -1.284 1.00 73.00 111 PHE A N 1
ATOM 859 C CA . PHE A 1 111 ? 20.901 -6.082 -0.779 1.00 73.00 111 PHE A CA 1
ATOM 860 C C . PHE A 1 111 ? 21.983 -5.008 -0.554 1.00 73.00 111 PHE A C 1
ATOM 862 O O . PHE A 1 111 ? 22.912 -5.236 0.233 1.00 73.00 111 PHE A O 1
ATOM 869 N N . PRO A 1 112 ? 21.916 -3.854 -1.233 1.00 71.25 112 PRO A N 1
ATOM 870 C CA . PRO A 1 112 ? 22.853 -2.764 -1.000 1.00 71.25 112 PRO A CA 1
ATOM 871 C C . PRO A 1 112 ? 22.647 -2.205 0.410 1.00 71.25 112 PRO A C 1
ATOM 873 O O . PRO A 1 112 ? 21.529 -1.883 0.804 1.00 71.25 112 PRO A O 1
ATOM 876 N N . LYS A 1 113 ? 23.736 -2.068 1.174 1.00 70.50 113 LYS A N 1
ATOM 877 C CA . LYS A 1 113 ? 23.686 -1.608 2.574 1.00 70.50 113 LYS A CA 1
ATOM 878 C C . LYS A 1 113 ? 23.059 -0.216 2.731 1.00 70.50 113 LYS A C 1
ATOM 880 O O . LYS A 1 113 ? 22.472 0.052 3.774 1.00 70.50 113 LYS A O 1
ATOM 885 N N . ASP A 1 114 ? 23.127 0.601 1.680 1.00 72.81 114 ASP A N 1
ATOM 886 C CA . ASP A 1 114 ? 22.757 2.018 1.712 1.00 72.81 114 ASP A CA 1
ATOM 887 C C . ASP A 1 114 ? 21.536 2.358 0.840 1.00 72.81 114 ASP A C 1
ATOM 889 O O . ASP A 1 114 ? 21.210 3.535 0.672 1.00 72.81 114 ASP A O 1
ATOM 893 N N . ALA A 1 115 ? 20.843 1.369 0.254 1.00 66.44 115 ALA A N 1
ATOM 894 C CA . ALA A 1 115 ? 19.622 1.685 -0.488 1.00 66.44 115 ALA A CA 1
ATOM 895 C C . ALA A 1 115 ? 18.437 1.820 0.467 1.00 66.44 115 ALA A C 1
ATOM 897 O O . ALA A 1 115 ? 18.009 0.857 1.104 1.00 66.44 115 ALA A O 1
ATOM 898 N N . GLY A 1 116 ? 17.865 3.023 0.520 1.00 70.94 116 GLY A N 1
ATOM 899 C CA . GLY A 1 116 ? 16.562 3.253 1.130 1.00 70.94 116 GLY A CA 1
ATOM 900 C C . GLY A 1 116 ? 15.467 2.599 0.291 1.00 70.94 116 GLY A C 1
ATOM 901 O O . GLY A 1 116 ? 14.915 3.242 -0.602 1.00 70.94 116 GLY A O 1
ATOM 902 N N . VAL A 1 117 ? 15.180 1.326 0.560 1.00 76.88 117 VAL A N 1
ATOM 903 C CA . VAL A 1 117 ? 14.041 0.610 -0.027 1.00 76.88 117 VAL A CA 1
ATOM 904 C C . VAL A 1 117 ? 12.955 0.378 1.013 1.00 76.88 117 VAL A C 1
ATOM 906 O O . VAL A 1 117 ? 13.202 0.344 2.219 1.00 76.88 117 VAL A O 1
ATOM 909 N N . ASP A 1 118 ? 11.735 0.201 0.529 1.00 82.44 118 ASP A N 1
ATOM 910 C CA . ASP A 1 118 ? 10.540 0.103 1.356 1.00 82.44 118 ASP A CA 1
ATOM 911 C C . ASP A 1 118 ? 10.068 -1.336 1.543 1.00 82.44 118 ASP A C 1
ATOM 913 O O . ASP A 1 118 ? 9.374 -1.633 2.517 1.00 82.44 118 ASP A O 1
ATOM 917 N N . SER A 1 119 ? 10.416 -2.229 0.615 1.00 78.00 119 SER A N 1
ATOM 918 C CA . SER A 1 119 ? 10.034 -3.643 0.630 1.00 78.00 119 SER A CA 1
ATOM 919 C C . SER A 1 119 ? 11.026 -4.494 -0.164 1.00 78.00 119 SER A C 1
ATOM 921 O O . SER A 1 119 ? 11.826 -3.974 -0.939 1.00 78.00 119 SER A O 1
ATOM 923 N N . ILE A 1 120 ? 10.984 -5.812 0.036 1.00 76.62 120 ILE A N 1
ATOM 924 C CA . ILE A 1 120 ? 11.843 -6.782 -0.653 1.00 76.62 120 ILE A CA 1
ATOM 925 C C . ILE A 1 120 ? 10.947 -7.840 -1.296 1.00 76.62 120 ILE A C 1
ATOM 927 O O . ILE A 1 120 ? 10.069 -8.393 -0.638 1.00 76.62 120 ILE A O 1
ATOM 931 N N . LEU A 1 121 ? 11.194 -8.127 -2.570 1.00 73.50 121 LEU A N 1
ATOM 932 C CA . LEU A 1 121 ? 10.602 -9.222 -3.324 1.00 73.50 121 LEU A CA 1
ATOM 933 C C . LEU A 1 121 ? 11.677 -10.294 -3.537 1.00 73.50 121 LEU A C 1
ATOM 935 O O . LEU A 1 121 ? 12.711 -10.036 -4.159 1.00 73.50 121 LEU A O 1
ATOM 939 N N . HIS A 1 122 ? 11.453 -11.498 -3.016 1.00 65.81 122 HIS A N 1
ATOM 940 C CA . HIS A 1 122 ? 12.411 -12.596 -3.121 1.00 65.81 122 HIS A CA 1
ATOM 941 C C . HIS A 1 122 ? 11.690 -13.912 -3.421 1.00 65.81 122 HIS A C 1
ATOM 943 O O . HIS A 1 122 ? 10.713 -14.247 -2.760 1.00 65.81 122 HIS A O 1
ATOM 949 N N . ALA A 1 123 ? 12.181 -14.664 -4.412 1.00 56.50 123 ALA A N 1
ATOM 950 C CA . ALA A 1 123 ? 11.548 -15.905 -4.872 1.00 56.50 123 ALA A CA 1
ATOM 951 C C . ALA A 1 123 ? 11.584 -17.037 -3.828 1.00 56.50 123 ALA A C 1
ATOM 953 O O . ALA A 1 123 ? 10.740 -17.922 -3.857 1.00 56.50 123 ALA A O 1
ATOM 954 N N . LYS A 1 124 ? 12.553 -16.995 -2.904 1.00 54.81 124 LYS A N 1
ATOM 955 C CA . LYS A 1 124 ? 12.685 -17.925 -1.769 1.00 54.81 124 LYS A CA 1
ATOM 956 C C . LYS A 1 124 ? 12.433 -17.230 -0.428 1.00 54.81 124 LYS A C 1
ATOM 958 O O . LYS A 1 124 ? 13.139 -17.506 0.534 1.00 54.81 124 LYS A O 1
ATOM 963 N N . LEU A 1 125 ? 11.582 -16.199 -0.386 1.00 52.34 125 LEU A N 1
ATOM 964 C CA . LEU A 1 125 ? 11.196 -15.636 0.909 1.00 52.34 125 LEU A CA 1
ATOM 965 C C . LEU A 1 125 ? 10.307 -16.681 1.596 1.00 52.34 125 LEU A C 1
ATOM 967 O O . LEU A 1 125 ? 9.115 -16.756 1.314 1.00 52.34 125 LEU A O 1
ATOM 971 N N . GLU A 1 126 ? 10.902 -17.529 2.427 1.00 45.91 126 GLU A N 1
ATOM 972 C CA . GLU A 1 126 ? 10.139 -18.315 3.389 1.00 45.91 126 GLU A CA 1
ATOM 973 C C . GLU A 1 126 ? 9.470 -17.313 4.333 1.00 45.91 126 GLU A C 1
ATOM 975 O O . GLU A 1 126 ? 10.123 -16.461 4.942 1.00 45.91 126 GLU A O 1
ATOM 980 N N . ASP A 1 127 ? 8.140 -17.321 4.322 1.00 45.91 127 ASP A N 1
ATOM 981 C CA . ASP A 1 127 ? 7.314 -16.455 5.151 1.00 45.91 127 ASP A CA 1
ATOM 982 C C . ASP A 1 127 ? 7.633 -16.765 6.622 1.00 45.91 127 ASP A C 1
ATOM 984 O O . ASP A 1 127 ? 7.470 -17.910 7.028 1.00 45.91 127 ASP A O 1
ATOM 988 N N . PRO A 1 128 ? 8.082 -15.811 7.451 1.00 43.25 128 PRO A N 1
ATOM 989 C CA . PRO A 1 128 ? 8.287 -16.051 8.877 1.00 43.25 128 PRO A CA 1
ATOM 990 C C . PRO A 1 128 ? 6.983 -16.353 9.643 1.00 43.25 128 PRO A C 1
ATOM 992 O O . PRO A 1 128 ? 7.061 -16.755 10.800 1.00 43.25 128 PRO A O 1
ATOM 995 N N . ASP A 1 129 ? 5.797 -16.236 9.023 1.00 44.31 129 ASP A N 1
ATOM 996 C CA . ASP A 1 129 ? 4.576 -16.862 9.556 1.00 44.31 129 ASP A CA 1
ATOM 997 C C . ASP A 1 129 ? 4.650 -18.424 9.490 1.00 44.31 129 ASP A C 1
ATOM 999 O O . ASP A 1 129 ? 3.829 -19.090 10.120 1.00 44.31 129 ASP A O 1
ATOM 1003 N N . ALA A 1 130 ? 5.630 -19.027 8.788 1.00 41.47 130 ALA A N 1
ATOM 1004 C CA . ALA A 1 130 ? 5.869 -20.479 8.705 1.00 41.47 130 ALA A CA 1
ATOM 1005 C C . ALA A 1 130 ? 6.641 -21.064 9.904 1.00 41.47 130 ALA A C 1
ATOM 1007 O O . ALA A 1 130 ? 6.558 -22.264 10.148 1.00 41.47 130 ALA A O 1
ATOM 1008 N N . GLU A 1 131 ? 7.309 -20.234 10.709 1.00 37.94 131 GLU A N 1
ATOM 1009 C CA . GLU A 1 131 ? 7.869 -20.654 11.994 1.00 37.94 131 GLU A CA 1
ATOM 1010 C C . GLU A 1 131 ? 7.574 -19.616 13.080 1.00 37.94 131 GLU A C 1
ATOM 1012 O O . GLU A 1 131 ? 8.429 -18.863 13.546 1.00 37.94 131 GLU A O 1
ATOM 1017 N N . VAL A 1 132 ? 6.352 -19.684 13.606 1.00 38.69 132 VAL A N 1
ATOM 1018 C CA . VAL A 1 132 ? 6.050 -19.208 14.969 1.00 38.69 132 VAL A CA 1
ATOM 1019 C C . VAL A 1 132 ? 6.720 -20.112 16.037 1.00 38.69 132 VAL A C 1
ATOM 1021 O O . VAL A 1 132 ? 6.478 -19.961 17.229 1.00 38.69 132 VAL A O 1
ATOM 1024 N N . ALA A 1 133 ? 7.621 -21.025 15.652 1.00 36.28 133 ALA A N 1
ATOM 1025 C CA . ALA A 1 133 ? 8.329 -21.929 16.557 1.00 36.28 133 ALA A CA 1
ATOM 1026 C C . ALA A 1 133 ? 9.802 -22.156 16.158 1.00 36.28 133 ALA A C 1
ATOM 1028 O O . ALA A 1 133 ? 10.233 -23.292 16.061 1.00 36.28 133 ALA A O 1
ATOM 1029 N N . GLY A 1 134 ? 10.562 -21.070 15.968 1.00 39.00 134 GLY A N 1
ATOM 1030 C CA . GLY A 1 134 ? 12.031 -21.036 16.048 1.00 39.00 134 GLY A CA 1
ATOM 1031 C C . GLY A 1 134 ? 12.805 -21.907 15.053 1.00 39.00 134 GLY A C 1
ATOM 1032 O O . GLY A 1 134 ? 12.963 -23.090 15.293 1.00 39.00 134 GLY A O 1
ATOM 1033 N N . ILE A 1 135 ? 13.414 -21.286 14.039 1.00 35.88 135 ILE A N 1
ATOM 1034 C CA . ILE A 1 135 ? 14.845 -21.310 13.693 1.00 35.88 135 ILE A CA 1
ATOM 1035 C C . ILE A 1 135 ? 15.049 -20.306 12.529 1.00 35.88 135 ILE A C 1
ATOM 1037 O O . ILE A 1 135 ? 14.404 -20.362 11.495 1.00 35.88 135 ILE A O 1
ATOM 1041 N N . GLY A 1 136 ? 15.992 -19.365 12.669 1.00 41.34 136 GLY A N 1
ATOM 1042 C CA . GLY A 1 136 ? 16.496 -18.571 11.530 1.00 41.34 136 GLY A CA 1
ATOM 1043 C C . GLY A 1 136 ? 15.706 -17.306 11.158 1.00 41.34 136 GLY A C 1
ATOM 1044 O O . GLY A 1 136 ? 15.142 -17.187 10.076 1.00 41.34 136 GLY A O 1
ATOM 1045 N N . HIS A 1 137 ? 15.735 -16.279 12.011 1.00 40.56 137 HIS A N 1
ATOM 1046 C CA . HIS A 1 137 ? 15.104 -14.993 11.700 1.00 40.56 137 HIS A CA 1
ATOM 1047 C C . HIS A 1 137 ? 15.833 -14.226 10.584 1.00 40.56 137 HIS A C 1
ATOM 1049 O O . HIS A 1 137 ? 16.972 -13.779 10.763 1.00 40.56 137 HIS A O 1
ATOM 1055 N N . ILE A 1 138 ? 15.128 -13.910 9.493 1.00 44.59 138 ILE A N 1
ATOM 1056 C CA . ILE A 1 138 ? 15.455 -12.720 8.701 1.00 44.59 138 ILE A CA 1
ATOM 1057 C C . ILE A 1 138 ? 15.282 -11.522 9.642 1.00 44.59 138 ILE A C 1
ATOM 1059 O O . ILE A 1 138 ? 14.167 -11.104 9.954 1.00 44.59 138 ILE A O 1
ATOM 1063 N N . LYS A 1 139 ? 16.395 -10.966 10.137 1.00 45.78 139 LYS A N 1
ATOM 1064 C CA . LYS A 1 139 ? 16.380 -9.714 10.902 1.00 45.78 139 LYS A CA 1
ATOM 1065 C C . LYS A 1 139 ? 15.962 -8.591 9.959 1.00 45.78 139 LYS A C 1
ATOM 1067 O O . LYS A 1 139 ? 16.806 -7.969 9.313 1.00 45.78 139 LYS A O 1
ATOM 1072 N N . HIS A 1 140 ? 14.663 -8.323 9.874 1.00 52.22 140 HIS A N 1
ATOM 1073 C CA . HIS A 1 140 ? 14.166 -7.113 9.240 1.00 52.22 140 HIS A CA 1
ATOM 1074 C C . HIS A 1 140 ? 14.748 -5.916 10.000 1.00 52.22 140 HIS A C 1
ATOM 1076 O O . HIS A 1 140 ? 14.343 -5.617 11.121 1.00 52.22 140 HIS A O 1
ATOM 1082 N N . ARG A 1 141 ? 15.729 -5.229 9.406 1.00 55.69 141 ARG A N 1
ATOM 1083 C CA . ARG A 1 141 ? 16.193 -3.929 9.900 1.00 55.69 141 ARG A CA 1
ATOM 1084 C C . ARG A 1 141 ? 15.144 -2.881 9.547 1.00 55.69 141 ARG A C 1
ATOM 1086 O O . ARG A 1 141 ? 15.310 -2.121 8.601 1.00 55.69 141 ARG A O 1
ATOM 1093 N N . VAL A 1 142 ? 14.036 -2.882 10.279 1.00 65.94 142 VAL A N 1
ATOM 1094 C CA . VAL A 1 142 ? 13.054 -1.801 10.207 1.00 65.94 142 VAL A CA 1
ATOM 1095 C C . VAL A 1 142 ? 13.554 -0.701 11.128 1.00 65.94 142 VAL A C 1
ATOM 1097 O O . VAL A 1 142 ? 13.752 -0.930 12.322 1.00 65.94 142 VAL A O 1
ATOM 1100 N N . SER A 1 143 ? 13.815 0.481 10.576 1.00 75.06 143 SER A N 1
ATOM 1101 C CA . SER A 1 143 ? 14.071 1.655 11.402 1.00 75.06 143 SER A CA 1
ATOM 1102 C C . SER A 1 143 ? 12.866 1.896 12.307 1.00 75.06 143 SER A C 1
ATOM 1104 O O . SER A 1 143 ? 11.717 1.814 11.869 1.00 75.06 143 SER A O 1
ATOM 1106 N N . LEU A 1 144 ? 13.126 2.169 13.586 1.00 82.94 144 LEU A N 1
ATOM 1107 C CA . LEU A 1 144 ? 12.050 2.442 14.530 1.00 82.94 144 LEU A CA 1
ATOM 1108 C C . LEU A 1 144 ? 11.282 3.680 14.074 1.00 82.94 144 LEU A C 1
ATOM 1110 O O . LEU A 1 144 ? 11.866 4.695 13.687 1.00 82.94 144 LEU A O 1
ATOM 1114 N N . HIS A 1 145 ? 9.959 3.594 14.132 1.00 90.44 145 HIS A N 1
ATOM 1115 C CA . HIS A 1 145 ? 9.117 4.737 13.838 1.00 90.44 145 HIS A CA 1
ATOM 1116 C C . HIS A 1 145 ? 9.258 5.785 14.950 1.00 90.44 145 HIS A C 1
ATOM 1118 O O . HIS A 1 145 ? 9.396 5.442 16.122 1.00 90.44 145 HIS A O 1
ATOM 1124 N N . VAL A 1 146 ? 9.133 7.077 14.632 1.00 93.38 146 VAL A N 1
ATOM 1125 C CA . VAL A 1 146 ? 9.218 8.151 15.648 1.00 93.38 146 VAL A CA 1
ATOM 1126 C C . VAL A 1 146 ? 8.189 7.983 16.780 1.00 93.38 146 VAL A C 1
ATOM 1128 O O . VAL A 1 146 ? 8.408 8.411 17.907 1.00 93.38 146 VAL A O 1
ATOM 1131 N N . LYS A 1 147 ? 7.076 7.295 16.496 1.00 95.06 147 LYS A N 1
ATOM 1132 C CA . LYS A 1 147 ? 6.004 6.974 17.456 1.00 95.06 147 LYS A CA 1
ATOM 1133 C C . LYS A 1 147 ? 6.028 5.520 17.943 1.00 95.06 147 LYS A C 1
ATOM 1135 O O . LYS A 1 147 ? 4.997 5.031 18.393 1.00 95.06 147 LYS A O 1
ATOM 1140 N N . GLN A 1 148 ? 7.164 4.825 17.840 1.00 93.81 148 GLN A N 1
ATOM 1141 C CA . GLN A 1 148 ? 7.279 3.385 18.105 1.00 93.81 148 GLN A CA 1
ATOM 1142 C C . GLN A 1 148 ? 6.631 2.968 19.432 1.00 93.81 148 GLN A C 1
ATOM 1144 O O . GLN A 1 148 ? 5.727 2.139 19.433 1.00 93.81 148 GLN A O 1
ATOM 1149 N N . LYS A 1 149 ? 7.014 3.613 20.541 1.00 96.06 149 LYS A N 1
ATOM 1150 C CA . LYS A 1 149 ? 6.495 3.294 21.882 1.00 96.06 149 LYS A CA 1
ATOM 1151 C C . LYS A 1 149 ? 4.973 3.442 21.986 1.00 96.06 149 LYS A C 1
ATOM 1153 O O . LYS A 1 149 ? 4.317 2.662 22.662 1.00 96.06 149 LYS A O 1
ATOM 1158 N N . ILE A 1 150 ? 4.393 4.432 21.301 1.00 96.81 150 ILE A N 1
ATOM 1159 C CA . ILE A 1 150 ? 2.937 4.640 21.292 1.00 96.81 150 ILE A CA 1
ATOM 1160 C C . ILE A 1 150 ? 2.251 3.506 20.522 1.00 96.81 150 ILE A C 1
ATOM 1162 O O . ILE A 1 150 ? 1.237 2.979 20.971 1.00 96.81 150 ILE A O 1
ATOM 1166 N N . LEU A 1 151 ? 2.814 3.109 19.378 1.00 97.25 151 LEU A N 1
ATOM 1167 C CA . LEU A 1 151 ? 2.274 2.021 18.562 1.00 97.25 151 LEU A CA 1
ATOM 1168 C C . LEU A 1 151 ? 2.386 0.660 19.268 1.00 97.25 151 LEU A C 1
ATOM 1170 O O . LEU A 1 151 ? 1.474 -0.155 19.152 1.00 97.25 151 LEU A O 1
ATOM 1174 N N . GLU A 1 152 ? 3.454 0.431 20.034 1.00 96.44 152 GLU A N 1
ATOM 1175 C CA . GLU A 1 152 ? 3.600 -0.743 20.905 1.00 96.44 152 GLU A CA 1
ATOM 1176 C C . GLU A 1 152 ? 2.506 -0.775 21.976 1.00 96.44 152 GLU A C 1
ATOM 1178 O O . GLU A 1 152 ? 1.809 -1.782 22.112 1.00 96.44 152 GLU A O 1
ATOM 1183 N N . SER A 1 153 ? 2.264 0.346 22.662 1.00 97.62 153 SER A N 1
ATOM 1184 C CA . SER A 1 153 ? 1.159 0.462 23.622 1.00 97.62 153 SER A CA 1
ATOM 1185 C C . SER A 1 153 ? -0.206 0.211 22.975 1.00 97.62 153 SER A C 1
ATOM 1187 O O . SER A 1 153 ? -1.035 -0.488 23.554 1.00 97.62 153 SER A O 1
ATOM 1189 N N . ILE A 1 154 ? -0.445 0.723 21.761 1.00 98.19 154 ILE A N 1
ATOM 1190 C CA . ILE A 1 154 ? -1.679 0.469 20.996 1.00 98.19 154 ILE A CA 1
ATOM 1191 C C . ILE A 1 154 ? -1.829 -1.023 20.673 1.00 98.19 154 ILE A C 1
ATOM 1193 O O . ILE A 1 154 ? -2.913 -1.577 20.855 1.00 98.19 154 ILE A O 1
ATOM 1197 N N . LYS A 1 155 ? -0.754 -1.689 20.230 1.00 97.69 155 LYS A N 1
ATOM 1198 C CA . LYS A 1 155 ? -0.746 -3.136 19.968 1.00 97.69 155 LYS A CA 1
ATOM 1199 C C . LYS A 1 155 ? -1.104 -3.926 21.231 1.00 97.69 155 LYS A C 1
ATOM 1201 O O . LYS A 1 155 ? -1.994 -4.773 21.175 1.00 97.69 155 LYS A O 1
ATOM 1206 N N . HIS A 1 156 ? -0.465 -3.630 22.363 1.00 97.50 156 HIS A N 1
ATOM 1207 C CA . HIS A 1 156 ? -0.763 -4.294 23.635 1.00 97.50 156 HIS A CA 1
ATOM 1208 C C . HIS A 1 156 ? -2.199 -4.032 24.097 1.00 97.50 156 HIS A C 1
ATOM 1210 O O . HIS A 1 156 ? -2.908 -4.961 24.477 1.00 97.50 156 HIS A O 1
ATOM 1216 N N . MET A 1 157 ? -2.675 -2.790 23.994 1.00 97.88 157 MET A N 1
ATOM 1217 C CA . MET A 1 157 ? -4.058 -2.435 24.312 1.00 97.88 157 MET A CA 1
ATOM 1218 C C . MET A 1 157 ? -5.051 -3.226 23.457 1.00 97.88 157 MET A C 1
ATOM 1220 O O . MET A 1 157 ? -6.024 -3.765 23.985 1.00 97.88 157 MET A O 1
ATOM 1224 N N . ALA A 1 158 ? -4.799 -3.354 22.152 1.00 97.88 158 ALA A N 1
ATOM 1225 C CA . ALA A 1 158 ? -5.644 -4.130 21.250 1.00 97.88 158 ALA A CA 1
ATOM 1226 C C . ALA A 1 158 ? -5.713 -5.613 21.652 1.00 97.88 158 ALA A C 1
ATOM 1228 O O . ALA A 1 158 ? -6.793 -6.204 21.637 1.00 97.88 158 ALA A O 1
ATOM 1229 N N . GLN A 1 159 ? -4.579 -6.192 22.060 1.00 96.62 159 GLN A N 1
ATOM 1230 C CA . GLN A 1 159 ? -4.504 -7.565 22.563 1.00 96.62 159 GLN A CA 1
ATOM 1231 C C . GLN A 1 159 ? -5.284 -7.735 23.873 1.00 96.62 159 GLN A C 1
ATOM 1233 O O . GLN A 1 159 ? -6.178 -8.572 23.941 1.00 96.62 159 GLN A O 1
ATOM 1238 N N . HIS A 1 160 ? -5.019 -6.908 24.886 1.00 97.81 160 HIS A N 1
ATOM 1239 C CA . HIS A 1 160 ? -5.648 -7.041 26.207 1.00 97.81 160 HIS A CA 1
ATOM 1240 C C . HIS A 1 160 ? -7.148 -6.732 26.218 1.00 97.81 160 HIS A C 1
ATOM 1242 O O . HIS A 1 160 ? -7.884 -7.235 27.062 1.00 97.81 160 HIS A O 1
ATOM 1248 N N . THR A 1 161 ? -7.625 -5.917 25.279 1.00 97.06 161 THR A N 1
ATOM 1249 C CA . THR A 1 161 ? -9.046 -5.544 25.188 1.00 97.06 161 THR A CA 1
ATOM 1250 C C . THR A 1 161 ? -9.850 -6.470 24.278 1.00 97.06 161 THR A C 1
ATOM 1252 O O . THR A 1 161 ? -11.053 -6.247 24.103 1.00 97.06 161 THR A O 1
ATOM 1255 N N . ASN A 1 162 ? -9.205 -7.500 23.710 1.00 96.12 162 ASN A N 1
ATOM 1256 C CA . ASN A 1 162 ? -9.762 -8.377 22.681 1.00 96.12 162 ASN A CA 1
ATOM 1257 C C . ASN A 1 162 ? -10.349 -7.587 21.497 1.00 96.12 162 ASN A C 1
ATOM 1259 O O . ASN A 1 162 ? -11.394 -7.942 20.940 1.00 96.12 162 ASN A O 1
ATOM 1263 N N . ALA A 1 163 ? -9.695 -6.483 21.125 1.00 97.56 163 ALA A N 1
ATOM 1264 C CA . ALA A 1 163 ? -10.053 -5.736 19.933 1.00 97.56 163 ALA A CA 1
ATOM 1265 C C . ALA A 1 163 ? -9.798 -6.598 18.691 1.00 97.56 163 ALA A C 1
ATOM 1267 O O . ALA A 1 163 ? -8.804 -7.312 18.592 1.00 97.56 163 ALA A O 1
ATOM 1268 N N . SER A 1 164 ? -10.703 -6.512 17.723 1.00 97.19 164 SER A N 1
ATOM 1269 C CA . SER A 1 164 ? -10.604 -7.227 16.445 1.00 97.19 164 SER A CA 1
ATOM 1270 C C . SER A 1 164 ? -9.751 -6.487 15.408 1.00 97.19 164 SER A C 1
ATOM 1272 O O . SER A 1 164 ? -9.250 -7.096 14.460 1.00 97.19 164 SER A O 1
ATOM 1274 N N . ALA A 1 165 ? -9.576 -5.175 15.587 1.00 98.12 165 ALA A N 1
ATOM 1275 C CA . ALA A 1 165 ? -8.860 -4.313 14.660 1.00 98.12 165 ALA A CA 1
ATOM 1276 C C . ALA A 1 165 ? -8.231 -3.095 15.359 1.00 98.12 165 ALA A C 1
ATOM 1278 O O . ALA A 1 165 ? -8.667 -2.686 16.438 1.00 98.12 165 ALA A O 1
ATOM 1279 N N . ILE A 1 166 ? -7.237 -2.503 14.700 1.00 98.44 166 ILE A N 1
ATOM 1280 C CA . ILE A 1 166 ? -6.584 -1.237 15.044 1.00 98.44 166 ILE A CA 1
ATOM 1281 C C . ILE A 1 166 ? -6.721 -0.315 13.832 1.00 98.44 166 ILE A C 1
ATOM 1283 O O . ILE A 1 166 ? -6.225 -0.651 12.761 1.00 98.44 166 ILE A O 1
ATOM 1287 N N . ALA A 1 167 ? -7.379 0.830 13.976 1.00 98.31 167 ALA A N 1
ATOM 1288 C CA . ALA A 1 167 ? -7.522 1.823 12.919 1.00 98.31 1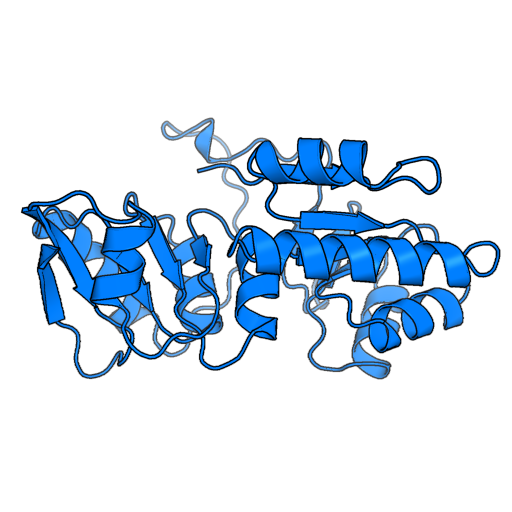67 ALA A CA 1
ATOM 1289 C C . ALA A 1 167 ? -6.502 2.957 13.079 1.00 98.31 167 ALA A C 1
ATOM 1291 O O . ALA A 1 167 ? -6.357 3.509 14.165 1.00 98.31 167 ALA A O 1
ATOM 1292 N N . VAL A 1 168 ? -5.823 3.328 11.996 1.00 98.25 168 VAL A N 1
ATOM 1293 C CA . VAL A 1 168 ? -4.868 4.448 11.924 1.00 98.25 168 VAL A CA 1
ATOM 1294 C C . VAL A 1 168 ? -5.127 5.276 10.670 1.00 98.25 168 VAL A C 1
ATOM 1296 O O . VAL A 1 168 ? -5.748 4.787 9.728 1.00 98.25 168 VAL A O 1
ATOM 1299 N N . SER A 1 169 ? -4.667 6.529 10.640 1.00 97.12 169 SER A N 1
ATOM 1300 C CA . SER A 1 169 ? -4.855 7.417 9.477 1.00 97.12 169 SER A CA 1
ATOM 1301 C C . SER A 1 169 ? -3.572 7.715 8.701 1.00 97.12 169 SER A C 1
ATOM 1303 O O . SER A 1 169 ? -3.628 8.158 7.551 1.00 97.12 169 SER A O 1
ATOM 1305 N N . ASP A 1 170 ? -2.415 7.457 9.308 1.00 97.06 170 ASP A N 1
ATOM 1306 C CA . ASP A 1 170 ? -1.109 7.701 8.713 1.00 97.06 170 ASP A CA 1
ATOM 1307 C C . ASP A 1 170 ? -0.499 6.419 8.125 1.00 97.06 170 ASP A C 1
ATOM 1309 O O . ASP A 1 170 ? -0.575 5.333 8.707 1.00 97.06 170 ASP A O 1
ATOM 1313 N N . LEU A 1 171 ? 0.136 6.553 6.958 1.00 96.44 171 LEU A N 1
ATOM 1314 C CA . LEU A 1 171 ? 0.773 5.434 6.264 1.00 96.44 171 LEU A CA 1
ATOM 1315 C C . LEU A 1 171 ? 1.990 4.899 7.033 1.00 96.44 171 LEU A C 1
ATOM 1317 O O . LEU A 1 171 ? 2.205 3.688 7.074 1.00 96.44 171 LEU A O 1
ATOM 1321 N N . GLY A 1 172 ? 2.777 5.785 7.652 1.00 95.50 172 GLY A N 1
ATOM 1322 C CA . GLY A 1 172 ? 3.938 5.417 8.460 1.00 95.50 172 GLY A CA 1
ATOM 1323 C C . GLY A 1 172 ? 3.537 4.635 9.709 1.00 95.50 172 GLY A C 1
ATOM 1324 O O . GLY A 1 172 ? 4.148 3.612 10.017 1.00 95.50 172 GLY A O 1
ATOM 1325 N N . GLU A 1 173 ? 2.451 5.046 10.367 1.00 97.31 173 GLU A N 1
ATOM 1326 C CA . GLU A 1 173 ? 1.853 4.318 11.493 1.00 97.31 173 GLU A CA 1
ATOM 1327 C C . GLU A 1 173 ? 1.365 2.923 11.079 1.00 97.31 173 GLU A C 1
ATOM 1329 O O . GLU A 1 173 ? 1.679 1.940 11.754 1.00 97.31 173 GLU A O 1
ATOM 1334 N N . ALA A 1 174 ? 0.667 2.803 9.942 1.00 97.44 174 ALA A N 1
ATOM 1335 C CA . ALA A 1 174 ? 0.236 1.506 9.415 1.00 97.44 174 ALA A CA 1
ATOM 1336 C C . ALA A 1 174 ? 1.423 0.597 9.053 1.00 97.44 174 ALA A C 1
ATOM 1338 O O . ALA A 1 174 ? 1.401 -0.591 9.378 1.00 97.44 174 ALA A O 1
ATOM 1339 N N . LYS A 1 175 ? 2.478 1.144 8.431 1.00 95.25 175 LYS A N 1
ATOM 1340 C CA . LYS A 1 175 ? 3.716 0.417 8.098 1.00 95.25 175 LYS A CA 1
ATOM 1341 C C . LYS A 1 175 ? 4.417 -0.092 9.360 1.00 95.25 175 LYS A C 1
ATOM 1343 O O . LYS A 1 175 ? 4.820 -1.252 9.416 1.00 95.25 175 LYS A O 1
ATOM 1348 N N . ALA A 1 176 ? 4.523 0.750 10.385 1.00 94.25 176 ALA A N 1
ATOM 1349 C CA . ALA A 1 176 ? 5.138 0.393 11.658 1.00 94.25 176 ALA A CA 1
ATOM 1350 C C . ALA A 1 176 ? 4.323 -0.667 12.417 1.00 94.25 176 ALA A C 1
ATOM 1352 O O . ALA A 1 176 ? 4.889 -1.653 12.885 1.00 94.25 176 ALA A O 1
ATOM 1353 N N . LEU A 1 177 ? 2.991 -0.533 12.468 1.00 95.75 177 LEU A N 1
ATOM 1354 C CA . LEU A 1 177 ? 2.114 -1.581 13.002 1.00 95.75 177 LEU A CA 1
ATOM 1355 C C . LEU A 1 177 ? 2.270 -2.885 12.222 1.00 95.75 177 LEU A C 1
ATOM 1357 O O . LEU A 1 177 ? 2.437 -3.934 12.833 1.00 95.75 177 LEU A O 1
ATOM 1361 N N . SER A 1 178 ? 2.287 -2.826 10.889 1.00 94.81 178 SER A N 1
ATOM 1362 C CA . SER A 1 178 ? 2.475 -4.001 10.036 1.00 94.81 178 SER A CA 1
ATOM 1363 C C . SER A 1 178 ? 3.775 -4.724 10.381 1.00 94.81 178 SER A C 1
ATOM 1365 O O . SER A 1 178 ? 3.758 -5.938 10.583 1.00 94.81 178 SER A O 1
ATOM 1367 N N . ALA A 1 179 ? 4.884 -3.992 10.531 1.00 90.50 179 ALA A N 1
ATOM 1368 C CA . ALA A 1 179 ? 6.182 -4.550 10.909 1.00 90.50 179 ALA A CA 1
ATOM 1369 C C . ALA A 1 179 ? 6.168 -5.261 12.274 1.00 90.50 179 ALA A C 1
ATOM 1371 O O . ALA A 1 179 ? 6.869 -6.252 12.446 1.00 90.50 179 ALA A O 1
ATOM 1372 N N . MET A 1 180 ? 5.339 -4.806 13.220 1.00 92.00 180 MET A N 1
ATOM 1373 C CA . MET A 1 180 ? 5.180 -5.440 14.536 1.00 92.00 180 MET A CA 1
ATOM 1374 C C . MET A 1 180 ? 4.263 -6.672 14.539 1.00 92.00 180 MET A C 1
ATOM 1376 O O . MET A 1 180 ? 4.101 -7.289 15.597 1.00 92.00 180 MET A O 1
ATOM 1380 N N . ARG A 1 181 ? 3.639 -7.002 13.400 1.00 92.19 181 ARG A N 1
ATOM 1381 C CA . ARG A 1 181 ? 2.797 -8.190 13.192 1.00 92.19 181 ARG A CA 1
ATOM 1382 C C . ARG A 1 181 ? 1.714 -8.396 14.275 1.00 92.19 181 ARG A C 1
ATOM 1384 O O . ARG A 1 181 ? 1.680 -9.444 14.919 1.00 92.19 181 ARG A O 1
ATOM 1391 N N . PRO A 1 182 ? 0.844 -7.405 14.561 1.00 94.94 182 PRO A N 1
ATOM 1392 C CA . PRO A 1 182 ? -0.270 -7.609 15.481 1.00 94.94 182 PRO A CA 1
ATOM 1393 C C . PRO A 1 182 ? -1.221 -8.679 14.935 1.00 94.94 182 PRO A C 1
ATOM 1395 O O . PRO A 1 182 ? -1.439 -8.773 13.731 1.00 94.94 182 PRO A O 1
ATOM 1398 N N . VAL A 1 183 ? -1.833 -9.454 15.830 1.00 93.81 183 VAL A N 1
ATOM 1399 C CA . VAL A 1 183 ? -2.850 -10.454 15.450 1.00 93.81 183 VAL A CA 1
ATOM 1400 C C . VAL A 1 183 ? -4.113 -9.764 14.908 1.00 93.81 183 VAL A C 1
ATOM 1402 O O . VAL A 1 183 ? -4.844 -10.320 14.093 1.00 93.81 183 VAL A O 1
ATOM 1405 N N . GLN A 1 184 ? -4.364 -8.529 15.350 1.00 96.44 184 GLN A N 1
ATOM 1406 C CA . GLN A 1 184 ? -5.483 -7.699 14.919 1.00 96.44 184 GLN A CA 1
ATOM 1407 C C . GLN A 1 184 ? -5.301 -7.179 13.490 1.00 96.44 184 GLN A C 1
ATOM 1409 O O . GLN A 1 184 ? -4.191 -6.863 13.059 1.00 96.44 184 GLN A O 1
ATOM 1414 N N . LYS A 1 185 ? -6.419 -6.987 12.781 1.00 96.81 185 LYS A N 1
ATOM 1415 C CA . LYS A 1 185 ? -6.418 -6.288 11.488 1.00 96.81 185 LYS A CA 1
ATOM 1416 C C . LYS A 1 185 ? -5.962 -4.844 11.673 1.00 96.81 185 LYS A C 1
ATOM 1418 O O . LYS A 1 185 ? -6.437 -4.163 12.579 1.00 96.81 185 LYS A O 1
ATOM 1423 N N . ILE A 1 186 ? -5.111 -4.347 10.784 1.00 98.19 186 ILE A N 1
ATOM 1424 C CA . ILE A 1 186 ? -4.728 -2.934 10.756 1.00 98.19 186 ILE A CA 1
ATOM 1425 C C . ILE A 1 186 ? -5.601 -2.250 9.709 1.00 98.19 186 ILE A C 1
ATOM 1427 O O . ILE A 1 186 ? -5.467 -2.528 8.524 1.00 98.19 186 ILE A O 1
ATOM 1431 N N . ILE A 1 187 ? -6.506 -1.367 10.108 1.00 98.19 187 ILE A N 1
ATOM 1432 C CA . ILE A 1 187 ? -7.311 -0.585 9.170 1.00 98.19 187 ILE A CA 1
ATOM 1433 C C . ILE A 1 187 ? -6.597 0.737 8.914 1.00 98.19 187 ILE A C 1
ATOM 1435 O O . ILE A 1 187 ? -6.416 1.527 9.836 1.00 98.19 187 ILE A O 1
ATOM 1439 N N . LEU A 1 188 ? -6.214 0.997 7.665 1.00 98.19 188 LEU A N 1
ATOM 1440 C CA . LEU A 1 188 ? -5.727 2.320 7.281 1.00 98.19 188 LEU A CA 1
ATOM 1441 C C . LEU A 1 188 ? -6.893 3.131 6.720 1.00 98.19 188 LEU A C 1
ATOM 1443 O O . LEU A 1 188 ? -7.464 2.755 5.698 1.00 98.19 188 LEU A O 1
ATOM 1447 N N . HIS A 1 189 ? -7.201 4.253 7.366 1.00 97.44 189 HIS A N 1
ATOM 1448 C CA . HIS A 1 189 ? -8.167 5.261 6.932 1.00 97.44 189 HIS A CA 1
ATOM 1449 C C . HIS A 1 189 ? -7.420 6.542 6.534 1.00 97.44 189 HIS A C 1
ATOM 1451 O O . HIS A 1 189 ? -7.301 7.477 7.328 1.00 97.44 189 HIS A O 1
ATOM 1457 N N . PRO A 1 190 ? -6.830 6.572 5.330 1.00 96.69 190 PRO A N 1
ATOM 1458 C CA . PRO A 1 190 ? -5.932 7.636 4.941 1.00 96.69 190 PRO A CA 1
ATOM 1459 C C . PRO A 1 190 ? -6.703 8.899 4.557 1.00 96.69 190 PRO A C 1
ATOM 1461 O O . PRO A 1 190 ? -7.866 8.859 4.157 1.00 96.69 190 PRO A O 1
ATOM 1464 N N . LYS A 1 191 ? -6.010 10.038 4.613 1.00 95.00 191 LYS A N 1
ATOM 1465 C CA . LYS A 1 191 ? -6.531 11.323 4.119 1.00 95.00 191 LYS A CA 1
ATOM 1466 C C . LYS A 1 191 ? -6.513 11.436 2.594 1.00 95.00 191 LYS A C 1
ATOM 1468 O O . LYS A 1 191 ? -7.245 12.246 2.040 1.00 95.00 191 LYS A O 1
ATOM 1473 N N . ASN A 1 192 ? -5.657 10.665 1.927 1.00 94.62 192 ASN A N 1
ATOM 1474 C CA . ASN A 1 192 ? -5.527 10.659 0.476 1.00 94.62 192 ASN A CA 1
ATOM 1475 C C . ASN A 1 192 ? -5.670 9.230 -0.066 1.00 94.62 192 ASN A C 1
ATOM 1477 O O . ASN A 1 192 ? -5.396 8.246 0.622 1.00 94.62 192 ASN A O 1
ATOM 1481 N N . GLU A 1 193 ? -6.135 9.124 -1.305 1.00 95.69 193 GLU A N 1
ATOM 1482 C CA . GLU A 1 193 ? -6.352 7.839 -1.969 1.00 95.69 193 GLU A CA 1
ATOM 1483 C C . GLU A 1 193 ? -5.029 7.114 -2.270 1.00 95.69 193 GLU A C 1
ATOM 1485 O O . GLU A 1 193 ? -4.942 5.895 -2.145 1.00 95.69 193 GLU A O 1
ATOM 1490 N N . PHE A 1 194 ? -3.974 7.864 -2.586 1.00 95.50 194 PHE A N 1
ATOM 1491 C CA . PHE A 1 194 ? -2.659 7.320 -2.918 1.00 95.50 194 PHE A CA 1
ATOM 1492 C C . PHE A 1 194 ? -2.077 6.440 -1.797 1.00 95.50 194 PHE A C 1
ATOM 1494 O O . PHE A 1 194 ? -1.642 5.318 -2.041 1.00 95.50 194 PHE A O 1
ATOM 1501 N N . HIS A 1 195 ? -2.160 6.878 -0.539 1.00 96.75 195 HIS A N 1
ATOM 1502 C CA . HIS A 1 195 ? -1.725 6.081 0.610 1.00 96.75 195 HIS A CA 1
ATOM 1503 C C . HIS A 1 195 ? -2.583 4.825 0.799 1.00 96.75 195 HIS A C 1
ATOM 1505 O O . HIS A 1 195 ? -2.076 3.818 1.290 1.00 96.75 195 HIS A O 1
ATOM 1511 N N . ALA A 1 196 ? -3.864 4.855 0.408 1.00 97.56 196 ALA A N 1
ATOM 1512 C CA . ALA A 1 196 ? -4.719 3.672 0.443 1.00 97.56 196 ALA A CA 1
ATOM 1513 C C . ALA A 1 196 ? -4.184 2.603 -0.518 1.00 97.56 196 ALA A C 1
ATOM 1515 O O . ALA A 1 196 ? -4.039 1.442 -0.133 1.00 97.56 196 ALA A O 1
ATOM 1516 N N . HIS A 1 197 ? -3.839 3.005 -1.744 1.00 97.69 197 HIS A N 1
ATOM 1517 C CA . HIS A 1 197 ? -3.233 2.109 -2.721 1.00 97.69 197 HIS A CA 1
ATOM 1518 C C . HIS A 1 197 ? -1.887 1.593 -2.237 1.00 97.69 197 HIS A C 1
ATOM 1520 O O . HIS A 1 197 ? -1.720 0.377 -2.166 1.00 97.69 197 HIS A O 1
ATOM 1526 N N . GLN A 1 198 ? -0.972 2.471 -1.818 1.00 96.94 198 GLN A N 1
ATOM 1527 C CA . GLN A 1 198 ? 0.349 2.071 -1.325 1.00 96.94 198 GLN A CA 1
ATOM 1528 C C . GLN A 1 198 ? 0.264 1.058 -0.183 1.00 96.94 198 GLN A C 1
ATOM 1530 O O . GLN A 1 198 ? 0.999 0.076 -0.161 1.00 96.94 198 GLN A O 1
ATOM 1535 N N . ALA A 1 199 ? -0.666 1.253 0.750 1.00 97.44 199 ALA A N 1
ATOM 1536 C CA . ALA A 1 199 ? -0.755 0.407 1.929 1.00 97.44 199 ALA A CA 1
ATOM 1537 C C . ALA A 1 199 ? -1.298 -1.003 1.683 1.00 97.44 199 ALA A C 1
ATOM 1539 O O . ALA A 1 199 ? -1.170 -1.863 2.555 1.00 97.44 199 ALA A O 1
ATOM 1540 N N . SER A 1 200 ? -1.925 -1.245 0.530 1.00 97.44 200 SER A N 1
ATOM 1541 C CA . SER A 1 200 ? -2.618 -2.507 0.240 1.00 97.44 200 SER A CA 1
ATOM 1542 C C . SER A 1 200 ? -1.704 -3.734 0.299 1.00 97.44 200 SER A C 1
ATOM 1544 O O . SER A 1 200 ? -2.168 -4.806 0.696 1.00 97.44 200 SER A O 1
ATOM 1546 N N . ILE A 1 201 ? -0.413 -3.573 -0.015 1.00 96.38 201 ILE A N 1
ATOM 1547 C CA . ILE A 1 201 ? 0.573 -4.663 -0.008 1.00 96.38 201 ILE A CA 1
ATOM 1548 C C . ILE A 1 201 ? 1.214 -4.918 1.363 1.00 96.38 201 ILE A C 1
ATOM 1550 O O . ILE A 1 201 ? 1.911 -5.918 1.525 1.00 96.38 201 ILE A O 1
ATOM 1554 N N . TYR A 1 202 ? 0.994 -4.056 2.363 1.00 95.44 202 TYR A N 1
ATOM 1555 C CA . TYR A 1 202 ? 1.549 -4.281 3.698 1.00 95.44 202 TYR A CA 1
ATOM 1556 C C . TYR A 1 202 ? 0.805 -5.407 4.429 1.00 95.44 202 TYR A C 1
ATOM 1558 O O . TYR A 1 202 ? -0.424 -5.522 4.388 1.00 95.44 202 TYR A O 1
ATOM 1566 N N . TRP A 1 203 ? 1.565 -6.235 5.150 1.00 93.38 203 TRP A N 1
ATOM 1567 C CA . TRP A 1 203 ? 1.040 -7.359 5.927 1.00 93.38 203 TRP A CA 1
ATOM 1568 C C . TRP A 1 203 ? -0.010 -6.884 6.934 1.00 93.38 203 TRP A C 1
ATOM 1570 O O . TRP A 1 203 ? 0.210 -5.907 7.653 1.00 93.38 203 TRP A O 1
ATOM 1580 N N . GLY A 1 204 ? -1.153 -7.569 6.983 1.00 94.50 204 GLY A N 1
ATOM 1581 C CA . GLY A 1 204 ? -2.239 -7.274 7.923 1.00 94.50 204 GLY A CA 1
ATOM 1582 C C . GLY A 1 204 ? -2.934 -5.917 7.751 1.00 94.50 204 GLY A C 1
ATOM 1583 O O . GLY A 1 204 ? -3.871 -5.637 8.498 1.00 94.50 204 GLY A O 1
ATOM 1584 N N . VAL A 1 205 ? -2.523 -5.088 6.781 1.00 97.44 205 VAL A N 1
ATOM 1585 C CA . VAL A 1 205 ? -3.138 -3.781 6.519 1.00 97.44 205 VAL A CA 1
ATOM 1586 C C . VAL A 1 205 ? -4.315 -3.925 5.558 1.00 97.44 205 VAL A C 1
ATOM 1588 O O . VAL A 1 205 ? -4.213 -4.534 4.497 1.00 97.44 205 VAL A O 1
ATOM 1591 N N . HIS A 1 206 ? -5.454 -3.356 5.929 1.00 97.31 206 HIS A N 1
ATOM 1592 C CA . HIS A 1 206 ? -6.685 -3.282 5.156 1.00 97.31 206 HIS A CA 1
ATOM 1593 C C . HIS A 1 206 ? -6.994 -1.804 4.909 1.00 97.31 206 HIS A C 1
ATOM 1595 O O . HIS A 1 206 ? -7.683 -1.174 5.718 1.00 97.31 206 HIS A O 1
ATOM 1601 N N . PRO A 1 207 ? -6.447 -1.213 3.836 1.00 97.62 207 PRO A N 1
ATOM 1602 C CA . PRO A 1 207 ? -6.741 0.170 3.518 1.00 97.62 207 PRO A CA 1
ATOM 1603 C C . PRO A 1 207 ? -8.185 0.325 3.045 1.00 97.62 207 PRO A C 1
ATOM 1605 O O . PRO A 1 207 ? -8.737 -0.515 2.328 1.00 97.62 207 PRO A O 1
ATOM 1608 N N . ILE A 1 208 ? -8.786 1.442 3.424 1.00 96.88 208 ILE A N 1
ATOM 1609 C CA . ILE A 1 208 ? -10.060 1.910 2.889 1.00 96.88 208 ILE A CA 1
ATOM 1610 C C . ILE A 1 208 ? -9.821 3.204 2.112 1.00 96.88 208 ILE A C 1
ATOM 1612 O O . ILE A 1 208 ? -8.881 3.940 2.408 1.00 96.88 208 ILE A O 1
ATOM 1616 N N . PHE A 1 209 ? -10.646 3.488 1.104 1.00 96.00 209 PHE A N 1
ATOM 1617 C CA . PHE A 1 209 ? -10.595 4.803 0.470 1.00 96.00 209 PHE A CA 1
ATOM 1618 C C . PHE A 1 209 ? -10.984 5.896 1.480 1.00 96.00 209 PHE A C 1
ATOM 1620 O O . PHE A 1 209 ? -11.728 5.609 2.425 1.00 96.00 209 PHE A O 1
ATOM 1627 N N . PRO A 1 210 ? -10.496 7.138 1.311 1.00 93.56 210 PRO A N 1
ATOM 1628 C CA . PRO A 1 210 ? -10.890 8.250 2.166 1.00 93.56 210 PRO A CA 1
ATOM 1629 C C . PRO A 1 210 ? -12.415 8.420 2.179 1.00 93.56 210 PRO A C 1
ATOM 1631 O O . PRO A 1 210 ? -13.044 8.632 1.145 1.00 93.56 210 PRO A O 1
ATOM 1634 N N . GLN A 1 211 ? -13.011 8.307 3.363 1.00 89.62 211 GLN A N 1
ATOM 1635 C CA . GLN A 1 211 ? -14.441 8.512 3.617 1.00 89.62 211 GLN A CA 1
ATOM 1636 C C . GLN A 1 211 ? -14.619 9.332 4.899 1.00 89.62 211 GLN A C 1
ATOM 1638 O O . GLN A 1 211 ? -13.722 9.368 5.739 1.00 89.62 211 GLN A O 1
ATOM 1643 N N . SER A 1 212 ? -15.760 9.998 5.074 1.00 83.44 212 SER A N 1
ATOM 1644 C CA . SER A 1 212 ? -15.988 10.881 6.228 1.00 83.44 212 SER A CA 1
ATOM 1645 C C . SER A 1 212 ? -16.203 10.129 7.547 1.00 83.44 212 SER A C 1
ATOM 1647 O O . SER A 1 212 ? -15.854 10.649 8.603 1.00 83.44 212 SER A O 1
ATOM 1649 N N . ASN A 1 213 ? -16.747 8.906 7.508 1.00 93.12 213 ASN A N 1
ATOM 1650 C CA . ASN A 1 213 ? -17.128 8.154 8.705 1.00 93.12 213 ASN A CA 1
ATOM 1651 C C . ASN A 1 213 ? -16.468 6.765 8.752 1.00 93.12 213 ASN A C 1
ATOM 1653 O O . ASN A 1 213 ? -16.872 5.838 8.042 1.00 93.12 213 ASN A O 1
ATOM 1657 N N . LEU A 1 214 ? -15.478 6.613 9.637 1.00 94.00 214 LEU A N 1
ATOM 1658 C CA . LEU A 1 214 ? -14.766 5.354 9.855 1.00 94.00 214 LEU A CA 1
ATOM 1659 C C . LEU A 1 214 ? -15.711 4.231 10.305 1.00 94.00 214 LEU A C 1
ATOM 1661 O O . LEU A 1 214 ? -15.725 3.172 9.685 1.00 94.00 214 LEU A O 1
ATOM 1665 N N . GLN A 1 215 ? -16.519 4.451 11.346 1.00 92.88 215 GLN A N 1
ATOM 1666 C CA . GLN A 1 215 ? -17.384 3.412 11.923 1.00 92.88 215 GLN A CA 1
ATOM 1667 C C . GLN A 1 215 ? -18.386 2.862 10.902 1.00 92.88 215 GLN A C 1
ATOM 1669 O O . GLN A 1 215 ? -18.519 1.645 10.757 1.00 92.88 215 GLN A O 1
ATOM 1674 N N . ALA A 1 216 ? -19.037 3.746 10.141 1.00 91.12 216 ALA A N 1
ATOM 1675 C CA . ALA A 1 216 ? -19.947 3.345 9.071 1.00 91.12 216 ALA A CA 1
ATOM 1676 C C . ALA A 1 216 ? -19.222 2.508 8.006 1.00 91.12 216 ALA A C 1
ATOM 1678 O O . ALA A 1 216 ? -19.733 1.477 7.569 1.00 91.12 216 ALA A O 1
ATOM 1679 N N . THR A 1 217 ? -17.997 2.898 7.642 1.00 92.50 217 THR A N 1
ATOM 1680 C CA . THR A 1 217 ? -17.179 2.153 6.676 1.00 92.50 217 THR A CA 1
ATOM 1681 C C . THR A 1 217 ? -16.806 0.767 7.198 1.00 92.50 217 THR A C 1
ATOM 1683 O O . THR A 1 217 ? -16.949 -0.222 6.478 1.00 92.50 217 THR A O 1
ATOM 1686 N N . LEU A 1 218 ? -16.361 0.674 8.455 1.00 93.31 218 LEU A N 1
ATOM 1687 C CA . LEU A 1 218 ? -16.002 -0.593 9.096 1.00 93.31 218 LEU A CA 1
ATOM 1688 C C . LEU A 1 218 ? -17.184 -1.566 9.119 1.00 93.31 218 LEU A C 1
ATOM 1690 O O . LEU A 1 218 ? -17.002 -2.745 8.807 1.00 93.31 218 LEU A O 1
ATOM 1694 N N . LYS A 1 219 ? -18.384 -1.056 9.426 1.00 90.88 219 LYS A N 1
ATOM 1695 C CA . LYS A 1 219 ? -19.639 -1.815 9.439 1.00 90.88 219 LYS A CA 1
ATOM 1696 C C . LYS A 1 219 ? -20.030 -2.300 8.048 1.00 90.88 219 LYS A C 1
ATOM 1698 O O . LYS A 1 219 ? -20.204 -3.498 7.842 1.00 90.88 219 LYS A O 1
ATOM 1703 N N . ASN A 1 220 ? -20.126 -1.382 7.086 1.00 90.06 220 ASN A N 1
ATOM 1704 C CA . ASN A 1 220 ? -20.600 -1.678 5.732 1.00 90.06 220 ASN A CA 1
ATOM 1705 C C . ASN A 1 220 ? -19.686 -2.671 5.008 1.00 90.06 220 ASN A C 1
ATOM 1707 O O . ASN A 1 220 ? -20.148 -3.472 4.202 1.00 90.06 220 ASN A O 1
ATOM 1711 N N . ARG A 1 221 ? -18.386 -2.637 5.314 1.00 89.62 221 ARG A N 1
ATOM 1712 C CA . ARG A 1 221 ? -17.386 -3.531 4.723 1.00 89.62 221 ARG A CA 1
ATOM 1713 C C . ARG A 1 221 ? -17.115 -4.791 5.539 1.00 89.62 221 ARG A C 1
ATOM 1715 O O . ARG A 1 221 ? -16.238 -5.559 5.156 1.00 89.62 221 ARG A O 1
ATOM 1722 N N . GLN A 1 222 ? -17.813 -4.982 6.661 1.00 92.75 222 GLN A N 1
ATOM 1723 C CA . GLN A 1 222 ? -17.627 -6.124 7.563 1.00 92.75 222 GLN A CA 1
ATOM 1724 C C . GLN A 1 222 ? -16.160 -6.298 8.011 1.00 92.75 222 GLN A C 1
ATOM 1726 O O . GLN A 1 222 ? -15.678 -7.407 8.249 1.00 92.75 222 GLN A O 1
ATOM 1731 N N . LEU A 1 223 ? -15.417 -5.189 8.120 1.00 91.62 223 LEU A N 1
ATOM 1732 C CA . LEU A 1 223 ? -14.014 -5.216 8.545 1.00 91.62 223 LEU A CA 1
ATOM 1733 C C . LEU A 1 223 ? -13.905 -5.512 10.043 1.00 91.62 223 LEU A C 1
ATOM 1735 O O . LEU A 1 223 ? -12.987 -6.221 10.465 1.00 91.62 223 LEU A O 1
ATOM 1739 N N . VAL A 1 224 ? -14.890 -5.024 10.800 1.00 93.88 224 VAL A N 1
ATOM 1740 C CA . VAL A 1 224 ? -15.135 -5.310 12.214 1.00 93.88 224 VAL A CA 1
ATOM 1741 C C . VAL A 1 224 ? -16.531 -5.918 12.320 1.00 93.88 224 VAL A C 1
ATOM 1743 O O . VAL A 1 224 ? -17.495 -5.360 11.796 1.00 93.88 224 VAL A O 1
ATOM 1746 N N . THR A 1 225 ? -16.645 -7.080 12.960 1.00 91.75 225 THR A N 1
ATOM 1747 C CA . THR A 1 225 ? -17.940 -7.740 13.154 1.00 91.75 225 THR A CA 1
ATOM 1748 C C . THR A 1 225 ? -18.760 -7.023 14.226 1.00 91.75 225 THR A C 1
ATOM 1750 O O . THR A 1 225 ? -18.210 -6.465 15.176 1.00 91.75 225 THR A O 1
ATOM 1753 N N . LYS A 1 226 ? -20.090 -7.036 14.074 1.00 92.06 226 LYS A N 1
ATOM 1754 C CA . LYS A 1 226 ? -21.021 -6.395 15.015 1.00 92.06 226 LYS A CA 1
ATOM 1755 C C . LYS A 1 226 ? -20.750 -6.861 16.450 1.00 92.06 226 LYS A C 1
ATOM 1757 O O . LYS A 1 226 ? -20.607 -8.058 16.697 1.00 92.06 226 LYS A O 1
ATOM 1762 N N . GLY A 1 227 ? -20.677 -5.918 17.386 1.00 92.25 227 GLY A N 1
ATOM 1763 C CA . GLY A 1 227 ? -20.399 -6.180 18.800 1.00 92.25 227 GLY A CA 1
ATOM 1764 C C . GLY A 1 227 ? -18.928 -6.453 19.129 1.00 92.25 227 GLY A C 1
ATOM 1765 O O . GLY A 1 227 ? -18.594 -6.631 20.301 1.00 92.25 227 GLY A O 1
ATOM 1766 N N . LYS A 1 228 ? -18.019 -6.470 18.143 1.00 95.88 228 LYS A N 1
ATOM 1767 C CA . LYS A 1 228 ? -16.578 -6.513 18.412 1.00 95.88 228 LYS A CA 1
ATOM 1768 C C . LYS A 1 228 ? -16.015 -5.116 18.606 1.00 95.88 228 LYS A C 1
ATOM 1770 O O . LYS A 1 228 ? -16.474 -4.137 18.020 1.00 95.88 228 LYS A O 1
ATOM 1775 N N . ARG A 1 229 ? -14.978 -5.057 19.440 1.00 97.25 229 ARG A N 1
ATOM 1776 C CA . ARG A 1 229 ? -14.227 -3.835 19.706 1.00 97.25 229 ARG A CA 1
ATOM 1777 C C . ARG A 1 229 ? -13.188 -3.590 18.618 1.00 97.25 229 ARG A C 1
ATOM 1779 O O . ARG A 1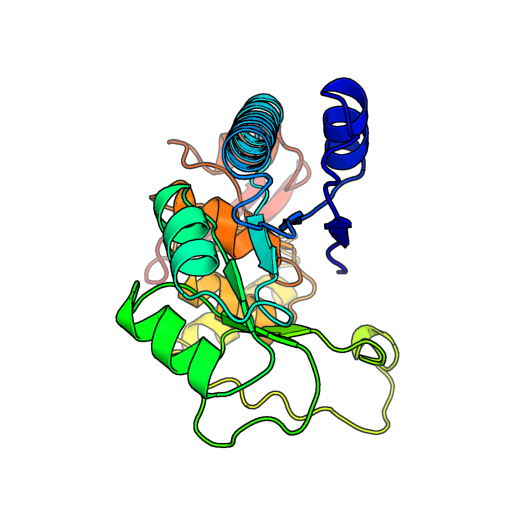 229 ? -12.677 -4.538 18.012 1.00 97.25 229 ARG A O 1
ATOM 1786 N N . PHE A 1 230 ? -12.834 -2.332 18.418 1.00 98.19 230 PHE A N 1
ATOM 1787 C CA . PHE A 1 230 ? -11.655 -1.917 17.673 1.00 98.19 230 PHE A CA 1
ATOM 1788 C C . PHE A 1 230 ? -10.986 -0.735 18.375 1.00 98.19 230 PHE A C 1
ATOM 1790 O O . PHE A 1 230 ? -11.645 0.042 19.069 1.00 98.19 230 PHE A O 1
ATOM 1797 N N . ILE A 1 231 ? -9.674 -0.614 18.202 1.00 98.25 231 ILE A N 1
ATOM 1798 C CA . ILE A 1 231 ? -8.916 0.548 18.660 1.00 98.25 231 ILE A CA 1
ATOM 1799 C C . ILE A 1 231 ? -8.961 1.610 17.562 1.00 98.25 231 ILE A C 1
ATOM 1801 O O . ILE A 1 231 ? -8.508 1.349 16.451 1.00 98.25 231 ILE A O 1
ATOM 1805 N N . ASP A 1 232 ? -9.487 2.796 17.851 1.00 98.12 232 ASP A N 1
ATOM 1806 C CA . ASP A 1 232 ? -9.387 3.956 16.965 1.00 98.12 232 ASP A CA 1
ATOM 1807 C C . ASP A 1 232 ? -8.180 4.801 17.376 1.00 98.12 232 ASP A C 1
ATOM 1809 O O . ASP A 1 232 ? -8.209 5.516 18.379 1.00 98.12 232 ASP A O 1
ATOM 1813 N N . ALA A 1 233 ? -7.111 4.690 16.594 1.00 97.81 233 ALA A N 1
ATOM 1814 C CA . ALA A 1 233 ? -5.898 5.486 16.694 1.00 97.81 233 ALA A CA 1
ATOM 1815 C C . ALA A 1 233 ? -5.711 6.395 15.465 1.00 97.81 233 ALA A C 1
ATOM 1817 O O . ALA A 1 233 ? -4.595 6.825 15.174 1.00 97.81 233 ALA A O 1
ATOM 1818 N N . THR A 1 234 ? -6.791 6.740 14.747 1.00 96.62 234 THR A N 1
ATOM 1819 C CA . THR A 1 234 ? -6.724 7.679 13.610 1.00 96.62 234 THR A CA 1
ATOM 1820 C C . THR A 1 234 ? -6.190 9.049 14.027 1.00 96.62 234 THR A C 1
ATOM 1822 O O . THR A 1 234 ? -5.530 9.728 13.239 1.00 96.62 234 THR A O 1
ATOM 1825 N N . LYS A 1 235 ? -6.412 9.428 15.290 1.00 96.25 235 LYS A N 1
ATOM 1826 C CA . LYS A 1 235 ? -5.706 10.499 15.994 1.00 96.25 235 LYS A CA 1
ATOM 1827 C C . LYS A 1 235 ? -4.834 9.868 17.074 1.00 96.25 235 LYS A C 1
ATOM 1829 O O . LYS A 1 235 ? -5.285 9.686 18.193 1.00 96.25 235 LYS A O 1
ATOM 1834 N N . ILE A 1 236 ? -3.567 9.592 16.778 1.00 93.94 236 ILE A N 1
ATOM 1835 C CA . ILE A 1 236 ? -2.674 8.841 17.684 1.00 93.94 236 ILE A CA 1
ATOM 1836 C C . ILE A 1 236 ? -2.491 9.442 19.095 1.00 93.94 236 ILE A C 1
ATOM 1838 O O . ILE A 1 236 ? -2.090 8.741 20.017 1.00 93.94 236 ILE A O 1
ATOM 1842 N N . LYS A 1 237 ? -2.786 10.736 19.283 1.00 93.00 237 LYS A N 1
ATOM 1843 C CA . LYS A 1 237 ? -2.785 11.405 20.600 1.00 93.00 237 LYS A CA 1
ATOM 1844 C C . LYS A 1 237 ? -4.062 11.150 21.422 1.00 93.00 237 LYS A C 1
ATOM 1846 O O . LYS A 1 237 ? -4.076 11.426 22.613 1.00 93.00 237 LYS A O 1
ATOM 1851 N N . HIS A 1 238 ? -5.118 10.647 20.788 1.00 95.56 238 HIS A N 1
ATOM 1852 C CA . HIS A 1 238 ? -6.447 10.411 21.352 1.00 95.56 238 HIS A CA 1
ATOM 1853 C C . HIS A 1 238 ? -6.940 9.027 20.921 1.00 95.56 238 HIS A C 1
ATOM 1855 O O . HIS A 1 238 ? -7.831 8.897 20.082 1.00 95.56 238 HIS A O 1
ATOM 1861 N N . VAL A 1 239 ? -6.307 7.992 21.471 1.00 97.31 239 VAL A N 1
ATOM 1862 C CA . VAL A 1 239 ? -6.671 6.600 21.198 1.00 97.31 239 VAL A CA 1
ATOM 1863 C C . VAL A 1 239 ? -7.946 6.256 21.961 1.00 97.31 239 VAL A C 1
ATOM 1865 O O . VAL A 1 239 ? -8.032 6.501 23.163 1.00 97.31 239 VAL A O 1
ATOM 1868 N N . THR A 1 240 ? -8.929 5.680 21.274 1.00 97.69 240 THR A N 1
ATOM 1869 C CA . THR A 1 240 ? -10.197 5.250 21.883 1.00 97.69 240 THR A CA 1
ATOM 1870 C C . THR A 1 240 ? -10.498 3.791 21.560 1.00 97.69 240 THR A C 1
ATOM 1872 O O . THR A 1 240 ? -10.001 3.242 20.578 1.00 97.69 240 THR A O 1
ATOM 1875 N N . ILE A 1 241 ? -11.308 3.148 22.399 1.00 97.75 241 ILE A N 1
ATOM 1876 C CA . ILE A 1 241 ? -11.813 1.793 22.167 1.00 97.75 241 ILE A CA 1
ATOM 1877 C C . ILE A 1 241 ? -13.287 1.928 21.820 1.00 97.75 241 ILE A C 1
ATOM 1879 O O . ILE A 1 241 ? -14.075 2.393 22.637 1.00 97.75 241 ILE A O 1
ATOM 1883 N N . ASN A 1 242 ? -13.651 1.511 20.616 1.00 96.94 242 ASN A N 1
ATOM 1884 C CA . ASN A 1 242 ? -15.008 1.617 20.097 1.00 96.94 242 ASN A CA 1
ATOM 1885 C C . ASN A 1 242 ? -15.551 0.232 19.748 1.00 96.94 242 ASN A C 1
ATOM 1887 O O . ASN A 1 242 ? -14.808 -0.747 19.695 1.00 96.94 242 ASN A O 1
ATOM 1891 N N . SER A 1 243 ? -16.846 0.155 19.467 1.00 94.94 243 SER A N 1
ATOM 1892 C CA . SER A 1 243 ? -17.533 -1.041 18.973 1.00 94.94 243 SER A CA 1
ATOM 1893 C C . SER A 1 243 ? -18.428 -0.684 17.792 1.00 94.94 243 SER A C 1
ATOM 1895 O O . SER A 1 243 ? -18.903 0.448 17.711 1.00 94.94 243 SER A O 1
ATOM 1897 N N . VAL A 1 244 ? -18.645 -1.647 16.894 1.00 88.19 244 VAL A N 1
ATOM 1898 C CA . VAL A 1 244 ? -19.469 -1.501 15.678 1.00 88.19 244 VAL A CA 1
ATOM 1899 C C . VAL A 1 244 ? -20.828 -2.177 15.827 1.00 88.19 244 VAL A C 1
ATOM 1901 O O . VAL A 1 244 ? -20.876 -3.271 16.439 1.00 88.19 244 VAL A O 1
#

pLDDT: mean 89.03, std 14.46, range [35.88, 98.44]

Foldseek 3Di:
DAAAEAEDDLPDDLVNLLVVVVVRHQEYEYEFDPVQLVSVLVVLVSNVVSCVVVQAAHAYEYECQVPDDLVRLLSCVVSPGQEYEHADVVVLVSNCVSPVPRAYEHEDDDDDPPRPHLYYDYPPPPDCVVPPPDDDDPPPPDDQDPCNVLLVVQLVCCVVQVAQEEEAADLSSLLSNLVVPRPHAYEHQYPASSSLNNSSNGHSYGYGHHDDDPVVVCVVVVVDPAPGWYWYCNPSVDIDIDGD

Sequence (244 aa):
MQKYIAVINPRMDQDEIARVITKDIAGALFSISHQNYPMAAKLMAQVKALSKKQNRPISLIQDVSGMTDPLDMEFGLKSGVDWLVVANPEQAKMAKKLNKNIPIIWKAGKFPKDAGVDSILHAKLEDPDAEVAGIGHIKHRVSLHVKQKILESIKHMAQHTNASAIAVSDLGEAKALSAMRPVQKIILHPKNEFHAHQASIYWGVHPIFPQSNLQATLKNRQLVTKGKRFIDATKIKHVTINSV